Protein AF-A0A7J7KJR5-F1 (afdb_monomer_lite)

Radius of gyration: 25.65 Å; chains: 1; bounding box: 59×70×77 Å

Sequence (260 aa):
MAMNEKSKKLGEEAKLEIDKNFLEKNRVKETMSDLVTQLTANRPADPLKFMADYFQSSYEQSNRLEKSYQVIMLSHHSRPAFKQNVATAFDILNQTKLTKQLTGINGMLFDELLTLLLKDTPSSAAAKFKHKLCRRQHEAVTYEVFYYAVSSIVLYRDYLELSNQLYELLDVGSNGQVDKTYSEIVISQLRSSFSLLSQQSSEGELQACVNLSPDGISAALSKASASAAGNKTTLNHDQFMETAASAFLTIVEKLDSTAT

Structure (mmCIF, N/CA/C/O backbone):
data_AF-A0A7J7KJR5-F1
#
_entry.id   AF-A0A7J7KJR5-F1
#
loop_
_atom_site.group_PDB
_atom_site.id
_atom_site.type_symbol
_atom_site.label_atom_id
_atom_site.label_alt_id
_atom_site.label_comp_id
_atom_site.label_asym_id
_atom_site.label_entity_id
_atom_site.label_seq_id
_atom_site.pdbx_PDB_ins_code
_atom_site.Cartn_x
_atom_site.Cartn_y
_atom_site.Cartn_z
_atom_site.occupancy
_atom_site.B_iso_or_equiv
_atom_site.auth_seq_id
_atom_site.auth_comp_id
_atom_site.auth_asym_id
_atom_site.auth_atom_id
_atom_site.pdbx_PDB_model_num
ATOM 1 N N . MET A 1 1 ? -31.770 -45.726 44.679 1.00 54.84 1 MET A N 1
ATOM 2 C CA . MET A 1 1 ? -31.158 -45.337 43.385 1.00 54.84 1 MET A CA 1
ATOM 3 C C . MET A 1 1 ? -31.555 -43.930 42.923 1.00 54.84 1 MET A C 1
ATOM 5 O O . MET A 1 1 ? -30.654 -43.180 42.584 1.00 54.84 1 MET A O 1
ATOM 9 N N . ALA A 1 2 ? -32.824 -43.506 43.018 1.00 55.78 2 ALA A N 1
ATOM 10 C CA . ALA A 1 2 ? -33.285 -42.182 42.552 1.00 55.78 2 ALA A CA 1
ATOM 11 C C . ALA A 1 2 ? -32.643 -40.938 43.224 1.00 55.78 2 ALA A C 1
ATOM 13 O O . ALA A 1 2 ? -32.563 -39.877 42.611 1.00 55.78 2 ALA A O 1
ATOM 14 N N . MET A 1 3 ? -32.157 -41.040 44.469 1.00 53.22 3 MET A N 1
ATOM 15 C CA . MET A 1 3 ? -31.483 -39.919 45.152 1.00 53.22 3 MET A CA 1
ATOM 16 C C . MET A 1 3 ? -30.087 -39.608 44.589 1.00 53.22 3 MET A C 1
ATOM 18 O O . MET A 1 3 ? -29.658 -38.461 44.649 1.00 53.22 3 MET A O 1
ATOM 22 N N . ASN A 1 4 ? -29.395 -40.594 44.007 1.00 55.88 4 ASN A N 1
ATOM 23 C CA . ASN A 1 4 ? -28.028 -40.407 43.513 1.00 55.88 4 ASN A CA 1
ATOM 24 C C . ASN A 1 4 ? -28.000 -39.745 42.121 1.00 55.88 4 ASN A C 1
ATOM 26 O O . ASN A 1 4 ? -27.081 -38.998 41.809 1.00 55.88 4 ASN A O 1
ATOM 30 N N . GLU A 1 5 ? -29.034 -39.961 41.300 1.00 54.84 5 GLU A N 1
ATOM 31 C CA . GLU A 1 5 ? -29.183 -39.297 39.995 1.00 54.84 5 GLU A CA 1
ATOM 32 C C . GLU A 1 5 ? -29.583 -37.824 40.123 1.00 54.84 5 GLU A C 1
ATOM 34 O O . GLU A 1 5 ? -29.115 -36.995 39.344 1.00 54.84 5 GLU A O 1
ATOM 39 N N . LYS A 1 6 ? -30.401 -37.475 41.126 1.00 55.47 6 LYS A N 1
ATOM 40 C CA . LYS A 1 6 ? -30.799 -36.082 41.382 1.00 55.47 6 LYS A CA 1
ATOM 41 C C . LYS A 1 6 ? -29.602 -35.219 41.784 1.00 55.47 6 LYS A C 1
ATOM 43 O O . LYS A 1 6 ? -29.404 -34.160 41.200 1.00 55.47 6 LYS A O 1
ATOM 48 N N . SER A 1 7 ? -28.768 -35.699 42.707 1.00 58.47 7 SER A N 1
ATOM 49 C CA . SER A 1 7 ? -27.555 -34.985 43.133 1.00 58.47 7 SER A CA 1
ATOM 50 C C . SER A 1 7 ? -26.515 -34.858 42.014 1.00 58.47 7 SER A C 1
ATOM 52 O O . SER A 1 7 ? -25.797 -33.865 41.956 1.00 58.47 7 SER A O 1
ATOM 54 N N . LYS A 1 8 ? -26.458 -35.831 41.095 1.00 62.84 8 LYS A N 1
ATOM 55 C CA . LYS A 1 8 ? -25.560 -35.797 39.932 1.00 62.84 8 LYS A CA 1
ATOM 56 C C . LYS A 1 8 ? -26.022 -34.786 38.874 1.00 62.84 8 LYS A C 1
ATOM 58 O O . LYS A 1 8 ? -25.203 -34.009 38.399 1.00 62.84 8 LYS A O 1
ATOM 63 N N . LYS A 1 9 ? -27.332 -34.725 38.594 1.00 60.34 9 LYS A N 1
ATOM 64 C CA . LYS A 1 9 ? -27.938 -33.709 37.713 1.00 60.34 9 LYS A CA 1
ATOM 65 C C . LYS A 1 9 ? -27.774 -32.285 38.245 1.00 60.34 9 LYS A C 1
ATOM 67 O O . LYS A 1 9 ? -27.386 -31.406 37.490 1.00 60.34 9 LYS A O 1
ATOM 72 N N . LEU A 1 10 ? -27.986 -32.078 39.546 1.00 58.88 10 LEU A N 1
ATOM 73 C CA . LEU A 1 10 ? -27.760 -30.781 40.198 1.00 58.88 10 LEU A CA 1
ATOM 74 C C . LEU A 1 10 ? -26.293 -30.321 40.104 1.00 58.88 10 LEU A C 1
ATOM 76 O O . LEU A 1 10 ? -26.029 -29.133 39.942 1.00 58.88 10 LEU A O 1
ATOM 80 N N . GLY A 1 11 ? -25.337 -31.253 40.169 1.00 65.81 11 GLY A N 1
ATOM 81 C CA . GLY A 1 11 ? -23.915 -30.954 39.970 1.00 65.81 11 GLY A CA 1
ATOM 82 C C . GLY A 1 11 ? -23.545 -30.619 38.519 1.00 65.81 11 GLY A C 1
ATOM 83 O O . GLY A 1 11 ? -22.684 -29.772 38.294 1.00 65.81 11 GLY A O 1
ATOM 84 N N . GLU A 1 12 ? -24.192 -31.250 37.535 1.00 66.69 12 GLU A N 1
ATOM 85 C CA . GLU A 1 12 ? -24.001 -30.945 36.107 1.00 66.69 12 GLU A CA 1
ATOM 86 C C . GLU A 1 12 ? -24.632 -29.605 35.708 1.00 66.69 12 GLU A C 1
ATOM 88 O O . GLU A 1 12 ? -23.999 -28.830 34.993 1.00 66.69 12 GLU A O 1
ATOM 93 N N . GLU A 1 13 ? -25.827 -29.291 36.213 1.00 65.88 13 GLU A N 1
ATOM 94 C CA . GLU A 1 13 ? -26.497 -28.003 35.984 1.00 65.88 13 GLU A CA 1
ATOM 95 C C . GLU A 1 13 ? -25.694 -26.839 36.575 1.00 65.88 13 GLU A C 1
ATOM 97 O O . GLU A 1 13 ? -25.442 -25.856 35.880 1.00 65.88 13 GLU A O 1
ATOM 102 N N . ALA A 1 14 ? -25.190 -26.984 37.805 1.00 67.12 14 ALA A N 1
ATOM 103 C CA . ALA A 1 14 ? -24.333 -25.975 38.429 1.00 67.12 14 ALA A CA 1
ATOM 104 C C . ALA A 1 14 ? -23.023 -25.759 37.652 1.00 67.12 14 ALA A C 1
ATOM 106 O O . ALA A 1 14 ? -22.540 -24.634 37.535 1.00 67.12 14 ALA A O 1
ATOM 107 N N . LYS A 1 15 ? -22.445 -26.824 37.085 1.00 71.62 15 LYS A N 1
ATOM 108 C CA . LYS A 1 15 ? -21.223 -26.733 36.277 1.00 71.62 15 LYS A CA 1
ATOM 109 C C . LYS A 1 15 ? -21.470 -26.026 34.941 1.00 71.62 15 LYS A C 1
ATOM 111 O O . LYS A 1 15 ? -20.693 -25.153 34.570 1.00 71.62 15 LYS A O 1
ATOM 116 N N . LEU A 1 16 ? -22.578 -26.337 34.266 1.00 70.50 16 LEU A N 1
ATOM 117 C CA . LEU A 1 16 ? -22.998 -25.658 33.034 1.00 70.50 16 LEU A CA 1
ATOM 118 C C . LEU A 1 16 ? -23.266 -24.165 33.261 1.00 70.50 16 LEU A C 1
ATOM 120 O O . LEU A 1 16 ? -22.953 -23.341 32.403 1.00 70.50 16 LEU A O 1
ATOM 124 N N . GLU A 1 17 ? -23.821 -23.806 34.416 1.00 69.25 17 GLU A N 1
ATOM 125 C CA . GLU A 1 17 ? -24.085 -22.417 34.790 1.00 69.25 17 GLU A CA 1
ATOM 126 C C . GLU A 1 17 ? -22.787 -21.644 35.089 1.00 69.25 17 GLU A C 1
ATOM 128 O O . GLU A 1 17 ? -22.645 -20.488 34.685 1.00 69.25 17 GLU A O 1
ATOM 133 N N . ILE A 1 18 ? -21.797 -22.297 35.709 1.00 72.56 18 ILE A N 1
ATOM 134 C CA . ILE A 1 18 ? -20.442 -21.752 35.899 1.00 72.56 18 ILE A CA 1
ATOM 135 C C . ILE A 1 18 ? -19.743 -21.539 34.551 1.00 72.56 18 ILE A C 1
ATOM 137 O O . ILE A 1 18 ? -19.193 -20.461 34.319 1.00 72.56 18 ILE A O 1
ATOM 141 N N . ASP A 1 19 ? -19.801 -22.520 33.649 1.00 76.50 19 ASP A N 1
ATOM 142 C CA . ASP A 1 19 ? -19.181 -22.433 32.323 1.00 76.50 19 ASP A CA 1
ATOM 143 C C . ASP A 1 19 ? -19.838 -21.333 31.474 1.00 76.50 19 ASP A C 1
ATOM 145 O O . ASP A 1 19 ? -19.153 -20.542 30.822 1.00 76.50 19 ASP A O 1
ATOM 149 N N . LYS A 1 20 ? -21.168 -21.200 31.537 1.00 76.44 20 LYS A N 1
ATOM 150 C CA . LYS A 1 20 ? -21.903 -20.132 30.849 1.00 76.44 20 LYS A CA 1
ATOM 151 C C . LYS A 1 20 ? -21.555 -18.749 31.403 1.00 76.44 20 LYS A C 1
ATOM 153 O O . LYS A 1 20 ? -21.247 -17.846 30.627 1.00 76.44 20 LYS A O 1
ATOM 158 N N . ASN A 1 21 ? -21.516 -18.601 32.727 1.00 78.62 21 ASN A N 1
ATOM 159 C CA . ASN A 1 21 ? -21.096 -17.358 33.376 1.00 78.62 21 ASN A CA 1
ATOM 160 C C . ASN A 1 21 ? -19.641 -17.004 33.049 1.00 78.62 21 ASN A C 1
ATOM 162 O O . ASN A 1 21 ? -19.313 -15.830 32.884 1.00 78.62 21 ASN A O 1
ATOM 166 N N . PHE A 1 22 ? -18.759 -17.997 32.919 1.00 80.75 22 PHE A N 1
ATOM 167 C CA . PHE A 1 22 ? -17.384 -17.781 32.482 1.00 80.75 22 PHE A CA 1
ATOM 168 C C . PHE A 1 22 ? -17.324 -17.256 31.041 1.00 80.75 22 PHE A C 1
ATOM 170 O O . PHE A 1 22 ? -16.619 -16.281 30.776 1.00 80.75 22 PHE A O 1
ATOM 177 N N . LEU A 1 23 ? -18.081 -17.849 30.115 1.00 81.81 23 LEU A N 1
ATOM 178 C CA . LEU A 1 23 ? -18.128 -17.416 28.713 1.00 81.81 23 LEU A CA 1
ATOM 179 C C . LEU A 1 23 ? -18.723 -16.009 28.552 1.00 81.81 23 LEU A C 1
ATOM 181 O O . LEU A 1 23 ? -18.204 -15.214 27.766 1.00 81.81 23 LEU A O 1
ATOM 185 N N . GLU A 1 24 ? -19.774 -15.684 29.308 1.00 81.50 24 GLU A N 1
ATOM 186 C CA . GLU A 1 24 ? -20.404 -14.357 29.307 1.00 81.50 24 GLU A CA 1
ATOM 187 C C . GLU A 1 24 ? -19.486 -13.297 29.926 1.00 81.50 24 GLU A C 1
ATOM 189 O O . GLU A 1 24 ? -19.272 -12.239 29.332 1.00 81.50 24 GLU A O 1
ATOM 194 N N . LYS A 1 25 ? -18.851 -13.599 31.067 1.00 81.00 25 LYS A N 1
ATOM 195 C CA . LYS A 1 25 ? -17.899 -12.691 31.726 1.00 81.00 25 LYS A CA 1
ATOM 196 C C . LYS A 1 25 ? -16.703 -12.355 30.835 1.00 81.00 25 LYS A C 1
ATOM 198 O O . LYS A 1 25 ? -16.219 -11.227 30.869 1.00 81.00 25 LYS A O 1
ATOM 203 N N . ASN A 1 26 ? -16.244 -13.317 30.038 1.00 77.62 26 ASN A N 1
ATOM 204 C CA . ASN A 1 26 ? -15.144 -13.132 29.093 1.00 77.62 26 ASN A CA 1
ATOM 205 C C . ASN A 1 26 ? -15.606 -12.680 27.699 1.00 77.62 26 ASN A C 1
ATOM 207 O O . ASN A 1 26 ? -14.785 -12.630 26.789 1.00 77.62 26 ASN A O 1
ATOM 211 N N . ARG A 1 27 ? -16.895 -12.354 27.513 1.00 81.88 27 ARG A N 1
ATOM 212 C CA . ARG A 1 27 ? -17.455 -11.845 26.247 1.00 81.88 27 ARG A CA 1
ATOM 213 C C . ARG A 1 27 ? -17.163 -12.729 25.029 1.00 81.88 27 ARG A C 1
ATOM 215 O O . ARG A 1 27 ? -17.168 -12.259 23.895 1.00 81.88 27 ARG A O 1
ATOM 222 N N . VAL A 1 28 ? -16.977 -14.034 25.240 1.00 83.94 28 VAL A N 1
ATOM 223 C CA . VAL A 1 28 ? -16.522 -14.966 24.193 1.00 83.94 28 VAL A CA 1
ATOM 224 C C . VAL A 1 28 ? -17.468 -14.954 22.995 1.00 83.94 28 VAL A C 1
ATOM 226 O O . VAL A 1 28 ? -17.022 -14.969 21.854 1.00 83.94 28 VAL A O 1
ATOM 229 N N . LYS A 1 29 ? -18.781 -14.865 23.233 1.00 84.31 29 LYS A N 1
ATOM 230 C CA . LYS A 1 29 ? -19.781 -14.804 22.160 1.00 84.31 29 LYS A CA 1
ATOM 231 C C . LYS A 1 29 ? -19.623 -13.563 21.276 1.00 84.31 29 LYS A C 1
ATOM 233 O O . LYS A 1 29 ? -19.741 -13.675 20.061 1.00 84.31 29 LYS A O 1
ATOM 238 N N . GLU A 1 30 ? -19.368 -12.404 21.873 1.00 84.38 30 GLU A N 1
ATOM 239 C CA . GLU A 1 30 ? -19.190 -11.138 21.152 1.00 84.38 30 GLU A CA 1
ATOM 240 C C . GLU A 1 30 ? -17.897 -11.176 20.340 1.00 84.38 30 GLU A C 1
ATOM 242 O O . GLU A 1 30 ? -17.922 -10.894 19.147 1.00 84.38 30 GLU A O 1
ATOM 247 N N . THR A 1 31 ? -16.804 -11.643 20.951 1.00 85.38 31 THR A N 1
ATOM 248 C CA . THR A 1 31 ? -15.511 -11.833 20.283 1.00 85.38 31 THR A CA 1
ATOM 249 C C . THR A 1 31 ? -15.605 -12.822 19.121 1.00 85.38 31 THR A C 1
ATOM 251 O O . THR A 1 31 ? -15.092 -12.550 18.043 1.00 85.38 31 THR A O 1
ATOM 254 N N . MET A 1 32 ? -16.292 -13.956 19.293 1.00 88.00 32 MET A N 1
ATOM 255 C CA . MET A 1 32 ? -16.480 -14.932 18.212 1.00 88.00 32 MET A CA 1
ATOM 256 C C . MET A 1 32 ? -17.379 -14.390 17.101 1.00 88.00 32 MET A C 1
ATOM 258 O O . MET A 1 32 ? -17.107 -14.624 15.927 1.00 88.00 32 MET A O 1
ATOM 262 N N . SER A 1 33 ? -18.443 -13.664 17.450 1.00 87.69 33 SER A N 1
ATOM 263 C CA . SER A 1 33 ? -19.335 -13.055 16.461 1.00 87.69 33 SER A CA 1
ATOM 264 C C . SER A 1 33 ? -18.612 -11.988 15.643 1.00 87.69 33 SER A C 1
ATOM 266 O O . SER A 1 33 ? -18.786 -11.938 14.425 1.00 87.69 33 SER A O 1
ATOM 268 N N . ASP A 1 34 ? -17.794 -11.155 16.288 1.00 84.44 34 ASP A N 1
ATOM 269 C CA . ASP A 1 34 ? -16.980 -10.152 15.606 1.00 84.44 34 ASP A CA 1
ATOM 270 C C . ASP A 1 34 ? -15.906 -10.821 14.741 1.00 84.44 34 ASP A C 1
ATOM 272 O O . ASP A 1 34 ? -15.834 -10.533 13.552 1.00 84.44 34 ASP A O 1
ATOM 276 N N . LEU A 1 35 ? -15.184 -11.825 15.255 1.00 88.00 35 LEU A N 1
ATOM 277 C CA . LEU A 1 35 ? -14.228 -12.610 14.467 1.00 88.00 35 LEU A CA 1
ATOM 278 C C . LEU A 1 35 ? -14.868 -13.216 13.211 1.00 88.00 35 LEU A C 1
ATOM 280 O O . LEU A 1 35 ? -14.311 -13.096 12.124 1.00 88.00 35 LEU A O 1
ATOM 284 N N . VAL A 1 36 ? -16.031 -13.864 13.333 1.00 88.94 36 VAL A N 1
ATOM 285 C CA . VAL A 1 36 ? -16.736 -14.460 12.184 1.00 88.94 36 VAL A CA 1
ATOM 286 C C . VAL A 1 36 ? -17.185 -13.378 11.205 1.00 88.94 36 VAL A C 1
ATOM 288 O O . VAL A 1 36 ? -17.069 -13.561 9.993 1.00 88.94 36 VAL A O 1
ATOM 291 N N . THR A 1 37 ? -17.646 -12.232 11.704 1.00 87.81 37 THR A N 1
ATOM 292 C CA . THR A 1 37 ? -18.007 -11.082 10.864 1.00 87.81 37 THR A CA 1
ATOM 293 C C . THR A 1 37 ? -16.786 -10.572 10.099 1.00 87.81 37 THR A C 1
ATOM 295 O O . THR A 1 37 ? -16.842 -10.438 8.879 1.00 87.81 37 THR A O 1
ATOM 298 N N . GLN A 1 38 ? -15.650 -10.390 10.774 1.00 83.50 38 GLN A N 1
ATOM 299 C CA . GLN A 1 38 ? -14.397 -9.966 10.152 1.00 83.50 38 GLN A CA 1
ATOM 300 C C . GLN A 1 38 ? -13.885 -11.002 9.148 1.00 83.50 38 GLN A C 1
ATOM 302 O O . GLN A 1 38 ? -13.474 -10.643 8.049 1.00 83.50 38 GLN A O 1
ATOM 307 N N . LEU A 1 39 ? -13.954 -12.291 9.467 1.00 86.50 39 LEU A N 1
ATOM 308 C CA . LEU A 1 39 ? -13.481 -13.361 8.592 1.00 86.50 39 LEU A CA 1
ATOM 309 C C . LEU A 1 39 ? -14.334 -13.479 7.324 1.00 86.50 39 LEU A C 1
ATOM 311 O O . LEU A 1 39 ? -13.801 -13.640 6.224 1.00 86.50 39 LEU A O 1
ATOM 315 N N . THR A 1 40 ? -15.655 -13.359 7.461 1.00 87.75 40 THR A N 1
ATOM 316 C CA . THR A 1 40 ? -16.595 -13.436 6.333 1.00 87.75 40 THR A CA 1
ATOM 317 C C . THR A 1 40 ? -16.571 -12.185 5.460 1.00 87.75 40 THR A C 1
ATOM 319 O O . THR A 1 40 ? -16.623 -12.312 4.233 1.00 87.75 40 THR A O 1
ATOM 322 N N . ALA A 1 41 ? -16.450 -10.999 6.064 1.00 82.81 41 ALA A N 1
ATOM 323 C CA . ALA A 1 41 ? -16.362 -9.729 5.350 1.00 82.81 41 ALA A CA 1
ATOM 324 C C . ALA A 1 41 ? -15.024 -9.578 4.614 1.00 82.81 41 ALA A C 1
ATOM 326 O O . ALA A 1 41 ? -14.998 -9.171 3.452 1.00 82.81 41 ALA A O 1
ATOM 327 N N . ASN A 1 42 ? -13.916 -9.940 5.266 1.00 79.50 42 ASN A N 1
ATOM 328 C CA . ASN A 1 42 ? -12.581 -9.674 4.739 1.00 79.50 42 ASN A CA 1
ATOM 329 C C . ASN A 1 42 ? -12.003 -10.812 3.909 1.00 79.50 42 ASN A C 1
ATOM 331 O O . ASN A 1 42 ? -11.177 -10.534 3.045 1.00 79.50 42 ASN A O 1
ATOM 335 N N . ARG A 1 43 ? -12.447 -12.061 4.113 1.00 83.25 43 ARG A N 1
ATOM 336 C CA . ARG A 1 43 ? -11.964 -13.266 3.406 1.00 83.25 43 ARG A CA 1
ATOM 337 C C . ARG A 1 43 ? -10.432 -13.261 3.250 1.00 83.25 43 ARG A C 1
ATOM 339 O O . ARG A 1 43 ? -9.946 -13.133 2.115 1.00 83.25 43 ARG A O 1
ATOM 346 N N . PRO A 1 44 ? -9.690 -13.308 4.372 1.00 82.88 44 PRO A N 1
ATOM 347 C CA . PRO A 1 44 ? -8.231 -13.273 4.363 1.00 82.88 44 PRO A CA 1
ATOM 348 C C . PRO A 1 44 ? -7.658 -14.492 3.629 1.00 82.88 44 PRO A C 1
ATOM 350 O O . PRO A 1 44 ? -8.271 -15.559 3.616 1.00 82.88 44 PRO A O 1
ATOM 353 N N . ALA A 1 45 ? -6.475 -14.331 3.028 1.00 78.94 45 ALA A N 1
ATOM 354 C CA . ALA A 1 45 ? -5.797 -15.406 2.298 1.00 78.94 45 ALA A CA 1
ATOM 355 C C . ALA A 1 45 ? -5.385 -16.577 3.212 1.00 78.94 45 ALA A C 1
ATOM 357 O O . ALA A 1 45 ? -5.450 -17.728 2.792 1.00 78.94 45 ALA A O 1
ATOM 358 N N . ASP A 1 46 ? -5.022 -16.279 4.465 1.00 85.19 46 ASP A N 1
ATOM 359 C CA . ASP A 1 46 ? -4.747 -17.264 5.516 1.00 85.19 46 ASP A CA 1
ATOM 360 C C . ASP A 1 46 ? -5.702 -17.043 6.707 1.00 85.19 46 ASP A C 1
ATOM 362 O O . ASP A 1 46 ? -5.446 -16.194 7.570 1.00 85.19 46 ASP A O 1
ATOM 366 N N . PRO A 1 47 ? -6.829 -17.778 6.760 1.00 86.75 47 PRO A N 1
ATOM 367 C CA . PRO A 1 47 ? -7.812 -17.631 7.827 1.00 86.75 47 PRO A CA 1
ATOM 368 C C . PRO A 1 47 ? -7.292 -18.031 9.210 1.00 86.75 47 PRO A C 1
ATOM 370 O O . PRO A 1 47 ? -7.738 -17.461 10.202 1.00 86.75 47 PRO A O 1
ATOM 373 N N . LEU A 1 48 ? -6.367 -18.994 9.301 1.00 86.75 48 LEU A N 1
ATOM 374 C CA . LEU A 1 48 ? -5.880 -19.501 10.587 1.00 86.75 48 LEU A CA 1
ATOM 375 C C . LEU A 1 48 ? -4.905 -18.521 11.229 1.00 86.75 48 LEU A C 1
ATOM 377 O O . LEU A 1 48 ? -5.040 -18.213 12.414 1.00 86.75 48 LEU A O 1
ATOM 381 N N . LYS A 1 49 ? -3.973 -17.981 10.438 1.00 84.06 49 LYS A N 1
ATOM 382 C CA . LYS A 1 49 ? -3.088 -16.909 10.899 1.00 84.06 49 LYS A CA 1
ATOM 383 C C . LYS A 1 49 ? -3.887 -15.678 11.321 1.00 84.06 49 LYS A C 1
ATOM 385 O O . LYS A 1 49 ? -3.650 -15.143 12.397 1.00 84.06 49 LYS A O 1
ATOM 390 N N . PHE A 1 50 ? -4.897 -15.298 10.537 1.00 83.31 50 PHE A N 1
ATOM 391 C CA . PHE A 1 50 ? -5.792 -14.196 10.890 1.00 83.31 50 PHE A CA 1
ATOM 392 C C . PHE A 1 50 ? -6.483 -14.403 12.250 1.00 83.31 50 PHE A C 1
ATOM 394 O O . PHE A 1 50 ? -6.512 -13.484 13.065 1.00 83.31 50 PHE A O 1
ATOM 401 N N . MET A 1 51 ? -7.012 -15.602 12.525 1.00 85.62 51 MET A N 1
ATOM 402 C CA . MET A 1 51 ? -7.623 -15.903 13.827 1.00 85.62 51 MET A CA 1
ATOM 403 C C . MET A 1 51 ? -6.617 -15.783 14.978 1.00 85.62 51 MET A C 1
ATOM 405 O O . MET A 1 51 ? -6.955 -15.227 16.022 1.00 85.62 51 MET A O 1
ATOM 409 N N . ALA A 1 52 ? -5.394 -16.292 14.796 1.00 83.50 52 ALA A N 1
ATOM 410 C CA . ALA A 1 52 ? -4.340 -16.204 15.805 1.00 83.50 52 ALA A CA 1
ATOM 411 C C . ALA A 1 52 ? -3.991 -14.741 16.124 1.00 83.50 52 ALA A C 1
ATOM 413 O O . ALA A 1 52 ? -4.027 -14.343 17.291 1.00 83.50 52 ALA A O 1
ATOM 414 N N . ASP A 1 53 ? -3.766 -13.933 15.086 1.00 79.19 53 ASP A N 1
ATOM 415 C CA . ASP A 1 53 ? -3.447 -12.508 15.209 1.00 79.19 53 ASP A CA 1
ATOM 416 C C . ASP A 1 53 ? -4.604 -11.724 15.865 1.00 79.19 53 ASP A C 1
ATOM 418 O O . ASP A 1 53 ? -4.371 -10.863 16.718 1.00 79.19 53 ASP A O 1
ATOM 422 N N . TYR A 1 54 ? -5.860 -12.058 15.535 1.00 82.25 54 TYR A N 1
ATOM 423 C CA . TYR A 1 54 ? -7.058 -11.433 16.111 1.00 82.25 54 TYR A CA 1
ATOM 424 C C . TYR A 1 54 ? -7.202 -11.704 17.615 1.00 82.25 54 TYR A C 1
ATOM 426 O O . TYR A 1 54 ? -7.515 -10.792 18.385 1.00 82.25 54 TYR A O 1
ATOM 434 N N . PHE A 1 55 ? -6.978 -12.941 18.071 1.00 81.69 55 PHE A N 1
ATOM 435 C CA . PHE A 1 55 ? -7.042 -13.249 19.505 1.00 81.69 55 PHE A CA 1
ATOM 436 C C . PHE A 1 55 ? -5.886 -12.623 20.277 1.00 81.69 55 PHE A C 1
ATOM 438 O O . PHE A 1 55 ? -6.106 -12.098 21.372 1.00 81.69 55 PHE A O 1
ATOM 445 N N . GLN A 1 56 ? -4.682 -12.637 19.700 1.00 75.44 56 GLN A N 1
ATOM 446 C CA . GLN A 1 56 ? -3.506 -12.023 20.307 1.00 75.44 56 GLN A CA 1
ATOM 447 C C . GLN A 1 56 ? -3.706 -10.518 20.493 1.00 75.44 56 GLN A C 1
ATOM 449 O O . GLN A 1 56 ? -3.459 -9.991 21.579 1.00 75.44 56 GLN A O 1
ATOM 454 N N . SER A 1 57 ? -4.252 -9.830 19.488 1.00 69.00 57 SER A N 1
ATOM 455 C CA . SER A 1 57 ? -4.540 -8.406 19.614 1.00 69.00 57 SER A CA 1
ATOM 456 C C . SER A 1 57 ? -5.698 -8.149 20.580 1.00 69.00 57 SER A C 1
ATOM 458 O O . SER A 1 57 ? -5.599 -7.269 21.434 1.00 69.00 57 SER A O 1
ATOM 460 N N . SER A 1 58 ? -6.781 -8.929 20.541 1.00 66.06 58 SER A N 1
ATOM 461 C CA . SER A 1 58 ? -7.973 -8.726 21.384 1.00 66.06 58 SER A CA 1
ATOM 462 C C . SER A 1 58 ? -7.685 -8.678 22.891 1.00 66.06 58 SER A C 1
ATOM 464 O O . SER A 1 58 ? -8.317 -7.884 23.592 1.00 66.06 58 SER A O 1
ATOM 466 N N . TYR A 1 59 ? -6.702 -9.438 23.384 1.00 59.97 59 TYR A N 1
ATOM 467 C CA . TYR A 1 59 ? -6.343 -9.484 24.809 1.00 59.97 59 TYR A CA 1
ATOM 468 C C . TYR A 1 59 ? -5.445 -8.331 25.287 1.00 59.97 59 TYR A C 1
ATOM 470 O O . TYR A 1 59 ? -5.451 -8.006 26.475 1.00 59.97 59 TYR A O 1
ATOM 478 N N . GLU A 1 60 ? -4.738 -7.643 24.389 1.00 58.31 60 GLU A N 1
ATOM 479 C CA . GLU A 1 60 ? -3.873 -6.516 24.748 1.00 58.31 60 GLU A CA 1
ATOM 480 C C . GLU A 1 60 ? -4.582 -5.172 24.498 1.00 58.31 60 GLU A C 1
ATOM 482 O O . GLU A 1 60 ? -4.714 -4.679 23.372 1.00 58.31 60 GLU A O 1
ATOM 487 N N . GLN A 1 61 ? -5.074 -4.528 25.564 1.00 49.41 61 GLN A N 1
ATOM 488 C CA . GLN A 1 61 ? -5.596 -3.149 25.493 1.00 49.41 61 GLN A CA 1
ATOM 489 C C . GLN A 1 61 ? -4.508 -2.119 25.148 1.00 49.41 61 GLN A C 1
ATOM 491 O O . GLN A 1 61 ? -4.816 -1.047 24.622 1.00 49.41 61 GLN A O 1
ATOM 496 N N . SER A 1 62 ? -3.248 -2.458 25.423 1.00 56.97 62 SER A N 1
ATOM 497 C CA . SER A 1 62 ? -2.045 -1.669 25.153 1.00 56.97 62 SER A CA 1
ATOM 498 C C . SER A 1 62 ? -1.699 -1.560 23.669 1.00 56.97 62 SER A C 1
ATOM 500 O O . SER A 1 62 ? -0.885 -0.713 23.317 1.00 56.97 62 SER A O 1
ATOM 502 N N . ASN A 1 63 ? -2.336 -2.341 22.790 1.00 77.75 63 ASN A N 1
ATOM 503 C CA . ASN A 1 63 ? -1.888 -2.468 21.408 1.00 77.75 63 ASN A CA 1
ATOM 504 C C . ASN A 1 63 ? -2.865 -1.904 20.362 1.00 77.75 63 ASN A C 1
ATOM 506 O O . ASN A 1 63 ? -3.235 -2.548 19.381 1.00 77.75 63 ASN A O 1
ATOM 510 N N . ARG A 1 64 ? -3.342 -0.674 20.589 1.00 82.94 64 ARG A N 1
ATOM 511 C CA . ARG A 1 64 ? -4.261 0.018 19.659 1.00 82.94 64 ARG A CA 1
ATOM 512 C C . ARG A 1 64 ? -3.621 0.279 18.298 1.00 82.94 64 ARG A C 1
ATOM 514 O O . ARG A 1 64 ? -4.316 0.236 17.287 1.00 82.94 64 ARG A O 1
ATOM 521 N N . LEU A 1 65 ? -2.313 0.531 18.289 1.00 88.25 65 LEU A N 1
ATOM 522 C CA . LEU A 1 65 ? -1.543 0.744 17.072 1.00 88.25 65 LEU A CA 1
ATOM 523 C C . LEU A 1 65 ? -1.533 -0.513 16.196 1.00 88.25 65 LEU A C 1
ATOM 525 O O . LEU A 1 65 ? -1.916 -0.445 15.030 1.00 88.25 65 LEU A O 1
ATOM 529 N N . GLU A 1 66 ? -1.178 -1.667 16.766 1.00 87.19 66 GLU A N 1
ATOM 530 C CA . GLU A 1 66 ? -1.159 -2.924 16.017 1.00 87.19 66 GLU A CA 1
ATOM 531 C C . GLU A 1 66 ? -2.565 -3.360 15.614 1.00 87.19 66 GLU A C 1
ATOM 533 O O . GLU A 1 66 ? -2.751 -3.793 14.484 1.00 87.19 66 GLU A O 1
ATOM 538 N N . LYS A 1 67 ? -3.581 -3.152 16.462 1.00 86.62 67 LYS A N 1
ATOM 539 C CA . LYS A 1 67 ? -4.989 -3.368 16.080 1.00 86.62 67 LYS A CA 1
ATOM 540 C C . LYS A 1 67 ? -5.393 -2.538 14.868 1.00 86.62 67 LYS A C 1
ATOM 542 O O . LYS A 1 67 ? -5.976 -3.073 13.933 1.00 86.62 67 LYS A O 1
ATOM 547 N N . SER A 1 68 ? -5.087 -1.241 14.875 1.00 91.38 68 SER A N 1
ATOM 548 C CA . SER A 1 68 ? -5.385 -0.346 13.752 1.00 91.38 68 SER A CA 1
ATOM 549 C C . SER A 1 68 ? -4.695 -0.824 12.471 1.00 91.38 68 SER A C 1
ATOM 551 O O . SER A 1 68 ? -5.343 -0.974 11.436 1.00 91.38 68 SER A O 1
ATOM 553 N N . TYR A 1 69 ? -3.410 -1.176 12.562 1.00 92.00 69 TYR A N 1
ATOM 554 C CA . TYR A 1 69 ? -2.651 -1.760 11.456 1.00 92.00 69 TYR A CA 1
ATOM 555 C C . TYR A 1 69 ? -3.256 -3.078 10.949 1.00 92.00 69 TYR A C 1
ATOM 557 O O . TYR A 1 69 ? -3.450 -3.236 9.745 1.00 92.00 69 TYR A O 1
ATOM 565 N N . GLN A 1 70 ? -3.593 -4.009 11.845 1.00 89.50 70 GLN A N 1
ATOM 566 C CA . GLN A 1 70 ? -4.204 -5.291 11.492 1.00 89.50 70 GLN A CA 1
ATOM 567 C C . GLN A 1 70 ? -5.526 -5.076 10.757 1.00 89.50 70 GLN A C 1
ATOM 569 O O . GLN A 1 70 ? -5.723 -5.677 9.706 1.00 89.50 70 GLN A O 1
ATOM 574 N N . VAL A 1 71 ? -6.385 -4.178 11.261 1.00 90.94 71 VAL A N 1
ATOM 575 C CA . VAL A 1 71 ? -7.675 -3.837 10.641 1.00 90.94 71 VAL A CA 1
ATOM 576 C C . VAL A 1 71 ? -7.486 -3.289 9.222 1.00 90.94 71 VAL A C 1
ATOM 578 O O . VAL A 1 71 ? -8.173 -3.733 8.304 1.00 90.94 71 VAL A O 1
ATOM 581 N N . ILE A 1 72 ? -6.525 -2.384 9.010 1.00 93.19 72 ILE A N 1
ATOM 582 C CA . ILE A 1 72 ? -6.195 -1.859 7.670 1.00 93.19 72 ILE A CA 1
ATOM 583 C C . ILE A 1 72 ? -5.795 -2.995 6.720 1.00 93.19 72 ILE A C 1
ATOM 585 O O . ILE A 1 72 ? -6.193 -2.998 5.556 1.00 93.19 72 ILE A O 1
ATOM 589 N N . MET A 1 73 ? -5.038 -3.973 7.219 1.00 90.81 73 MET A N 1
ATOM 590 C CA . MET A 1 73 ? -4.501 -5.079 6.424 1.00 90.81 73 MET A CA 1
ATOM 591 C C . MET A 1 73 ? -5.481 -6.242 6.201 1.00 90.81 73 MET A C 1
ATOM 593 O O . MET A 1 73 ? -5.137 -7.180 5.482 1.00 90.81 73 MET A O 1
ATOM 597 N N . LEU A 1 74 ? -6.697 -6.211 6.765 1.00 87.75 74 LEU A N 1
ATOM 598 C CA . LEU A 1 74 ? -7.656 -7.322 6.634 1.00 87.75 74 LEU A CA 1
ATOM 599 C C . LEU A 1 74 ? -8.110 -7.561 5.200 1.00 87.75 74 LEU A C 1
ATOM 601 O O . LEU A 1 74 ? -8.360 -8.697 4.796 1.00 87.75 74 LEU A O 1
ATOM 605 N N . SER A 1 75 ? -8.243 -6.484 4.435 1.00 87.19 75 SER A N 1
ATOM 606 C CA . SER A 1 75 ? -8.732 -6.525 3.068 1.00 87.19 75 SER A CA 1
ATOM 607 C C . SER A 1 75 ? -7.788 -5.770 2.154 1.00 87.19 75 SER A C 1
ATOM 609 O O . SER A 1 75 ? -7.388 -4.651 2.464 1.00 87.19 75 SER A O 1
ATOM 611 N N . HIS A 1 76 ? -7.536 -6.334 0.977 1.00 88.50 76 HIS A N 1
ATOM 612 C CA . HIS A 1 76 ? -6.900 -5.603 -0.111 1.00 88.50 76 HIS A CA 1
ATOM 613 C C . HIS A 1 76 ? -7.676 -4.313 -0.431 1.00 88.50 76 HIS A C 1
ATOM 615 O O . HIS A 1 76 ? -8.910 -4.322 -0.398 1.00 88.50 76 HIS A O 1
ATOM 621 N N . HIS A 1 77 ? -6.974 -3.225 -0.764 1.00 87.62 77 HIS A N 1
ATOM 622 C CA . HIS A 1 77 ? -7.577 -1.892 -0.926 1.00 87.62 77 HIS A CA 1
ATOM 623 C C . HIS A 1 77 ? -8.627 -1.806 -2.041 1.00 87.62 77 HIS A C 1
ATOM 625 O O . HIS A 1 77 ? -9.551 -1.004 -1.956 1.00 87.62 77 HIS A O 1
ATOM 631 N N . SER A 1 78 ? -8.560 -2.702 -3.030 1.00 83.00 78 SER A N 1
ATOM 632 C CA . SER A 1 78 ? -9.575 -2.829 -4.085 1.00 83.00 78 SER A CA 1
ATOM 633 C C . SER A 1 78 ? -10.909 -3.432 -3.619 1.00 83.00 78 SER A C 1
ATOM 635 O O . SER A 1 78 ? -11.879 -3.436 -4.378 1.00 83.00 78 SER A O 1
ATOM 637 N N . ARG A 1 79 ? -10.990 -3.984 -2.399 1.00 86.75 79 ARG A N 1
ATOM 638 C CA . ARG A 1 79 ? -12.222 -4.596 -1.879 1.00 86.75 79 ARG A CA 1
ATOM 639 C C . ARG A 1 79 ? -13.142 -3.529 -1.272 1.00 86.75 79 ARG A C 1
ATOM 641 O O . ARG A 1 79 ? -12.660 -2.668 -0.541 1.00 86.75 79 ARG A O 1
ATOM 648 N N . PRO A 1 80 ? -14.477 -3.642 -1.428 1.00 86.31 80 PRO A N 1
ATOM 649 C CA . PRO A 1 80 ? -15.427 -2.689 -0.839 1.00 86.31 80 PRO A CA 1
ATOM 650 C C . PRO A 1 80 ? -15.303 -2.523 0.685 1.00 86.31 80 PRO A C 1
ATOM 652 O O . PRO A 1 80 ? -15.561 -1.446 1.216 1.00 86.31 80 PRO A O 1
ATOM 655 N N . ALA A 1 81 ? -14.880 -3.580 1.387 1.00 88.62 81 ALA A N 1
ATOM 656 C CA . ALA A 1 81 ? -14.679 -3.568 2.834 1.00 88.62 81 ALA A CA 1
ATOM 657 C C . ALA A 1 81 ? -13.540 -2.636 3.286 1.00 88.62 81 ALA A C 1
ATOM 659 O O . ALA A 1 81 ? -13.560 -2.167 4.423 1.00 88.62 81 ALA A O 1
ATOM 660 N N . PHE A 1 82 ? -12.582 -2.310 2.408 1.00 92.25 82 PHE A N 1
ATOM 661 C CA . PHE A 1 82 ? -11.387 -1.554 2.780 1.00 92.25 82 PHE A CA 1
ATOM 662 C C . PHE A 1 82 ? -11.717 -0.191 3.386 1.00 92.25 82 PHE A C 1
ATOM 664 O O . PHE A 1 82 ? -11.200 0.156 4.444 1.00 92.25 82 PHE A O 1
ATOM 671 N N . LYS A 1 83 ? -12.640 0.564 2.779 1.00 92.50 83 LYS A N 1
ATOM 672 C CA . LYS A 1 83 ? -13.025 1.885 3.295 1.00 92.50 83 LYS A CA 1
ATOM 673 C C . LYS A 1 83 ? -13.580 1.809 4.719 1.00 92.50 83 LYS A C 1
ATOM 675 O O . LYS A 1 83 ? -13.237 2.642 5.559 1.00 92.50 83 LYS A O 1
ATOM 680 N N . GLN A 1 84 ? -14.402 0.795 4.989 1.00 93.44 84 GLN A N 1
ATOM 681 C CA . GLN A 1 84 ? -14.958 0.562 6.318 1.00 93.44 84 GLN A CA 1
ATOM 682 C C . GLN A 1 84 ? -13.869 0.145 7.310 1.00 93.44 84 GLN A C 1
ATOM 684 O O . GLN A 1 84 ? -13.846 0.647 8.430 1.00 93.44 84 GLN A O 1
ATOM 689 N N . ASN A 1 85 ? -12.928 -0.699 6.887 1.00 93.88 85 ASN A N 1
ATOM 690 C CA . ASN A 1 85 ? -11.787 -1.091 7.708 1.00 93.88 85 ASN A CA 1
ATOM 691 C C . ASN A 1 85 ? -10.926 0.118 8.090 1.00 93.88 85 ASN A C 1
ATOM 693 O O . ASN A 1 85 ? -10.587 0.280 9.258 1.00 93.88 85 ASN A O 1
ATOM 697 N N . VAL A 1 86 ? -10.636 1.024 7.151 1.00 94.88 86 VAL A N 1
ATOM 698 C CA . VAL A 1 86 ? -9.890 2.258 7.447 1.00 94.88 86 VAL A CA 1
ATOM 699 C C . VAL A 1 86 ? -10.658 3.155 8.429 1.00 94.88 86 VAL A C 1
ATOM 701 O O . VAL A 1 86 ? -10.044 3.732 9.323 1.00 94.88 86 VAL A O 1
ATOM 704 N N . ALA A 1 87 ? -11.990 3.243 8.329 1.00 93.19 87 ALA A N 1
ATOM 705 C CA . ALA A 1 87 ? -12.814 3.957 9.315 1.00 93.19 87 ALA A CA 1
ATOM 706 C C . ALA A 1 87 ? -12.729 3.323 10.713 1.00 93.19 87 ALA A C 1
ATOM 708 O O . ALA A 1 87 ? -12.450 4.011 11.691 1.00 93.19 87 ALA A O 1
ATOM 709 N N . THR A 1 88 ? -12.860 2.000 10.811 1.00 91.94 88 THR A N 1
ATOM 710 C CA . THR A 1 88 ? -12.704 1.280 12.082 1.00 91.94 88 THR A CA 1
ATOM 711 C C . THR A 1 88 ? -11.296 1.442 12.663 1.00 91.94 88 THR A C 1
ATOM 713 O O . THR A 1 88 ? -11.139 1.657 13.864 1.00 91.94 88 THR A O 1
ATOM 716 N N . ALA A 1 89 ? -10.261 1.401 11.823 1.00 93.12 89 ALA A N 1
ATOM 717 C CA . ALA A 1 89 ? -8.876 1.628 12.222 1.00 93.12 89 ALA A CA 1
ATOM 718 C C . ALA A 1 89 ? -8.644 3.051 12.757 1.00 93.12 89 ALA A C 1
ATOM 720 O O . ALA A 1 89 ? -7.898 3.219 13.727 1.00 93.12 89 ALA A O 1
ATOM 721 N N . PHE A 1 90 ? -9.304 4.053 12.165 1.00 92.06 90 PHE A N 1
ATOM 722 C CA . PHE A 1 90 ? -9.310 5.429 12.659 1.00 92.06 90 PHE A CA 1
ATOM 723 C C . PHE A 1 90 ? -9.972 5.518 14.036 1.00 92.06 90 PHE A C 1
ATOM 725 O O . PHE A 1 90 ? -9.382 6.063 14.969 1.00 92.06 90 PHE A O 1
ATOM 732 N N . ASP A 1 91 ? -11.155 4.922 14.195 1.00 89.44 91 ASP A N 1
ATOM 733 C CA . ASP A 1 91 ? -11.895 4.927 15.459 1.00 89.44 91 ASP A CA 1
ATOM 734 C C . ASP A 1 91 ? -11.113 4.257 16.593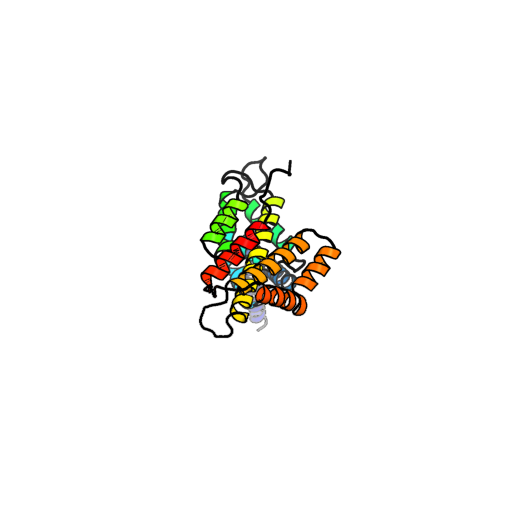 1.00 89.44 91 ASP A C 1
ATOM 736 O O . ASP A 1 91 ? -11.116 4.758 17.717 1.00 89.44 91 ASP A O 1
ATOM 740 N N . ILE A 1 92 ? -10.384 3.170 16.314 1.00 88.50 92 ILE A N 1
ATOM 741 C CA . ILE A 1 92 ? -9.498 2.502 17.286 1.00 88.50 92 ILE A CA 1
ATOM 742 C C . ILE A 1 92 ? -8.436 3.470 17.834 1.00 88.50 92 ILE A C 1
ATOM 744 O O . ILE A 1 92 ? -8.164 3.473 19.039 1.00 88.50 92 ILE A O 1
ATOM 748 N N . LEU A 1 93 ? -7.853 4.311 16.977 1.00 87.94 93 LEU A N 1
ATOM 749 C CA . LEU A 1 93 ? -6.816 5.276 17.364 1.00 87.94 93 LEU A CA 1
ATOM 750 C C . LEU A 1 93 ? -7.393 6.556 17.984 1.00 87.94 93 LEU A C 1
ATOM 752 O O . LEU A 1 93 ? -6.789 7.131 18.892 1.00 87.94 93 LEU A O 1
ATOM 756 N N . ASN A 1 94 ? -8.582 6.974 17.552 1.00 84.62 94 ASN A N 1
ATOM 757 C CA . ASN A 1 94 ? -9.274 8.185 18.004 1.00 84.62 94 ASN A CA 1
ATOM 758 C C . ASN A 1 94 ? -9.924 8.042 19.403 1.00 84.62 94 ASN A C 1
ATOM 760 O O . ASN A 1 94 ? -10.471 8.996 19.954 1.00 84.62 94 ASN A O 1
ATOM 764 N N . GLN A 1 95 ? -9.843 6.866 20.035 1.00 72.31 95 GLN A N 1
ATOM 765 C CA . GLN A 1 95 ? -10.356 6.628 21.396 1.00 72.31 95 GLN A CA 1
ATOM 766 C C . GLN A 1 95 ? -9.643 7.445 22.489 1.00 72.31 95 GLN A C 1
ATOM 768 O O . GLN A 1 95 ? -10.161 7.580 23.601 1.00 72.31 95 GLN A O 1
ATOM 773 N N . THR A 1 96 ? -8.471 8.014 22.201 1.00 62.75 96 THR A N 1
ATOM 774 C CA . THR A 1 96 ? -7.756 8.910 23.117 1.00 62.75 96 THR A CA 1
ATOM 775 C C . THR A 1 96 ? -8.183 10.351 22.844 1.00 62.75 96 THR A C 1
ATOM 777 O O . THR A 1 96 ? -7.571 11.036 22.034 1.00 62.75 96 THR A O 1
ATOM 780 N N . LYS A 1 97 ? -9.242 10.833 23.508 1.00 56.09 97 LYS A N 1
ATOM 781 C CA . LYS A 1 97 ? -9.663 12.241 23.388 1.00 56.09 97 LYS A CA 1
ATOM 782 C C . LYS A 1 97 ? -8.503 13.160 23.792 1.00 56.09 97 LYS A C 1
ATOM 784 O O . LYS A 1 97 ? -8.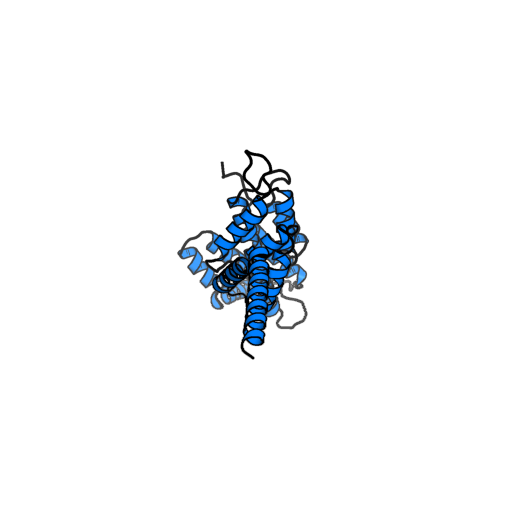162 13.197 24.972 1.00 56.09 97 LYS A O 1
ATOM 789 N N . LEU A 1 98 ? -7.924 13.912 22.848 1.00 55.56 98 LEU A N 1
ATOM 790 C CA . LEU A 1 98 ? -6.858 14.877 23.156 1.00 55.56 98 LEU A CA 1
ATOM 791 C C . LEU A 1 98 ? -7.376 15.995 24.080 1.00 55.56 98 LEU A C 1
ATOM 793 O O . LEU A 1 98 ? -6.667 16.413 24.987 1.00 55.56 98 LEU A O 1
ATOM 797 N N . THR A 1 99 ? -8.622 16.443 23.887 1.00 53.59 99 THR A N 1
ATOM 798 C CA . THR A 1 99 ? -9.408 17.335 24.769 1.00 53.59 99 THR A CA 1
ATOM 799 C C . THR A 1 99 ? -10.894 17.278 24.361 1.00 53.59 99 THR A C 1
ATOM 801 O O . THR A 1 99 ? -11.233 16.693 23.337 1.00 53.59 99 THR A O 1
ATOM 804 N N . LYS A 1 100 ? -11.817 17.892 25.125 1.00 55.47 100 LYS A N 1
ATOM 805 C CA . LYS A 1 100 ? -13.267 17.933 24.805 1.00 55.47 100 LYS A CA 1
ATOM 806 C C . LYS A 1 100 ? -13.622 18.626 23.468 1.00 55.47 100 LYS A C 1
ATOM 808 O O . LYS A 1 100 ? -14.783 18.557 23.084 1.00 55.47 100 LYS A O 1
ATOM 813 N N . GLN A 1 101 ? -12.672 19.286 22.795 1.00 50.81 101 GLN A N 1
ATOM 814 C CA . GLN A 1 101 ? -12.909 20.064 21.569 1.00 50.81 101 GLN A CA 1
ATOM 815 C C . GLN A 1 101 ? -12.054 19.658 20.353 1.00 50.81 101 GLN A C 1
ATOM 817 O O . GLN A 1 101 ? -12.359 20.109 19.256 1.00 50.81 101 GLN A O 1
ATOM 822 N N . LEU A 1 102 ? -11.028 18.809 20.503 1.00 56.94 102 LEU A N 1
ATOM 823 C CA . LEU A 1 102 ? -10.222 18.327 19.372 1.00 56.94 102 LEU A CA 1
ATOM 824 C C . LEU A 1 102 ? -10.622 16.897 18.998 1.00 56.94 102 LEU A C 1
ATOM 826 O O . LEU A 1 102 ? -10.389 15.956 19.758 1.00 56.94 102 LEU A O 1
ATOM 830 N N . THR A 1 103 ? -11.225 16.756 17.821 1.00 68.62 103 THR A N 1
ATOM 831 C CA . THR A 1 103 ? -11.531 15.478 17.170 1.00 68.62 103 THR A CA 1
ATOM 832 C C . THR A 1 103 ? -10.391 15.112 16.222 1.00 68.62 103 THR A C 1
ATOM 834 O O . THR A 1 103 ? -10.105 15.880 15.307 1.00 68.62 103 THR A O 1
ATOM 837 N N . GLY A 1 104 ? -9.743 13.964 16.421 1.00 78.12 104 GLY A N 1
ATOM 838 C CA . GLY A 1 104 ? -8.669 13.501 15.542 1.00 78.12 104 GLY A CA 1
ATOM 839 C C . GLY A 1 104 ? -7.629 12.646 16.258 1.00 78.12 104 GLY A C 1
ATOM 840 O O . GLY A 1 104 ? -7.549 12.616 17.487 1.00 78.12 104 GLY A O 1
ATOM 841 N N . ILE A 1 105 ? -6.811 11.957 15.470 1.00 85.69 105 ILE A N 1
ATOM 842 C CA . ILE A 1 105 ? -5.733 11.105 15.976 1.00 85.69 105 ILE A CA 1
ATOM 843 C C . ILE A 1 105 ? -4.531 11.976 16.355 1.00 85.69 105 ILE A C 1
ATOM 845 O O . ILE A 1 105 ? -4.206 12.943 15.671 1.00 85.69 105 ILE A O 1
ATOM 849 N N . ASN A 1 106 ? -3.844 11.626 17.442 1.00 83.00 106 ASN A N 1
ATOM 850 C CA . ASN A 1 106 ? -2.583 12.265 17.815 1.00 83.00 106 ASN A CA 1
ATOM 851 C C . ASN A 1 106 ? -1.534 12.073 16.700 1.00 83.00 106 ASN A C 1
ATOM 853 O O . ASN A 1 106 ? -1.265 10.935 16.314 1.00 83.00 106 ASN A O 1
ATOM 857 N N . GLY A 1 107 ? -0.905 13.156 16.233 1.00 83.31 107 GLY A N 1
ATOM 858 C CA . GLY A 1 107 ? 0.127 13.110 15.193 1.00 83.31 107 GLY A CA 1
ATOM 859 C C . GLY A 1 107 ? 1.286 12.140 15.471 1.00 83.31 107 GLY A C 1
ATOM 860 O O . GLY A 1 107 ? 1.792 11.533 14.533 1.00 83.31 107 GLY A O 1
ATOM 861 N N . MET A 1 108 ? 1.664 11.918 16.736 1.00 83.06 108 MET A N 1
ATOM 862 C CA . MET A 1 108 ? 2.684 10.924 17.106 1.00 83.06 108 MET A CA 1
ATOM 863 C C . MET A 1 108 ? 2.207 9.489 16.854 1.00 83.06 108 MET A C 1
ATOM 865 O O . MET A 1 108 ? 2.909 8.719 16.208 1.00 83.06 108 MET A O 1
ATOM 869 N N . LEU A 1 109 ? 0.987 9.144 17.288 1.00 85.56 109 LEU A N 1
ATOM 870 C CA . LEU A 1 109 ? 0.399 7.820 17.030 1.00 85.56 109 LEU A CA 1
ATOM 871 C C . LEU A 1 109 ? 0.194 7.578 15.533 1.00 85.56 109 LEU A C 1
ATOM 873 O O . LEU A 1 109 ? 0.331 6.458 15.047 1.00 85.56 109 LEU A O 1
ATOM 877 N N . PHE A 1 110 ? -0.142 8.635 14.795 1.00 87.88 110 PHE A N 1
ATOM 878 C CA . PHE A 1 110 ? -0.254 8.563 13.349 1.00 87.88 110 PHE A CA 1
ATOM 879 C C . PHE A 1 110 ? 1.104 8.291 12.689 1.00 87.88 110 PHE A C 1
ATOM 881 O O . PHE A 1 110 ? 1.188 7.389 11.861 1.00 87.88 110 PHE A O 1
ATOM 888 N N . ASP A 1 111 ? 2.177 8.984 13.085 1.00 87.75 111 ASP A N 1
ATOM 889 C CA . ASP A 1 111 ? 3.527 8.738 12.551 1.00 87.75 111 ASP A CA 1
ATOM 890 C C . ASP A 1 111 ? 4.042 7.326 12.883 1.00 87.75 111 ASP A C 1
ATOM 892 O O . ASP A 1 111 ? 4.635 6.653 12.032 1.00 87.75 111 ASP A O 1
ATOM 896 N N . GLU A 1 112 ? 3.749 6.819 14.083 1.00 89.12 112 GLU A N 1
ATOM 897 C CA . GLU A 1 112 ? 4.011 5.423 14.452 1.00 89.12 112 GLU A CA 1
ATOM 898 C C . GLU A 1 112 ? 3.273 4.447 13.520 1.00 89.12 112 GLU A C 1
ATOM 900 O O . GLU A 1 112 ? 3.877 3.490 13.029 1.00 89.12 112 GLU A O 1
ATOM 905 N N . LEU A 1 113 ? 2.005 4.717 13.183 1.00 91.31 113 LEU A N 1
ATOM 906 C CA . LEU A 1 113 ? 1.246 3.881 12.248 1.00 91.31 113 LEU A CA 1
ATOM 907 C C . LEU A 1 113 ? 1.855 3.927 10.846 1.00 91.31 113 LEU A C 1
ATOM 909 O O . LEU A 1 113 ? 2.026 2.878 10.224 1.00 91.31 113 LEU A O 1
ATOM 913 N N . LEU A 1 114 ? 2.215 5.114 10.346 1.00 90.94 114 LEU A N 1
ATOM 914 C CA . LEU A 1 114 ? 2.860 5.230 9.036 1.00 90.94 114 LEU A CA 1
ATOM 915 C C . LEU A 1 114 ? 4.194 4.483 9.004 1.00 90.94 114 LEU A C 1
ATOM 917 O O . LEU A 1 114 ? 4.521 3.865 7.994 1.00 90.94 114 LEU A O 1
ATOM 921 N N . THR A 1 115 ? 4.948 4.496 10.108 1.00 90.38 115 THR A N 1
ATOM 922 C CA . THR A 1 115 ? 6.168 3.685 10.259 1.00 90.38 115 THR A CA 1
ATOM 923 C C . THR A 1 115 ? 5.869 2.208 10.068 1.00 90.38 115 THR A C 1
ATOM 925 O O . THR A 1 115 ? 6.558 1.535 9.305 1.00 90.38 115 THR A O 1
ATOM 928 N N . LEU A 1 116 ? 4.827 1.712 10.733 1.00 90.94 116 LEU A N 1
ATOM 929 C CA . LEU A 1 116 ? 4.453 0.306 10.683 1.00 90.94 116 LEU A CA 1
ATOM 930 C C . LEU A 1 116 ? 3.941 -0.107 9.295 1.00 90.94 116 LEU A C 1
ATOM 932 O O . LEU A 1 116 ? 4.290 -1.181 8.809 1.00 90.94 116 LEU A O 1
ATOM 936 N N . LEU A 1 117 ? 3.171 0.757 8.625 1.00 91.44 117 LEU A N 1
ATOM 937 C CA . LEU A 1 117 ? 2.686 0.530 7.258 1.00 91.44 117 LEU A CA 1
ATOM 938 C C . LEU A 1 117 ? 3.816 0.536 6.213 1.00 91.44 117 LEU A C 1
ATOM 940 O O . LEU A 1 117 ? 3.720 -0.170 5.211 1.00 91.44 117 LEU A O 1
ATOM 944 N N . LEU A 1 118 ? 4.884 1.306 6.441 1.00 90.69 118 LEU A N 1
ATOM 945 C CA . LEU A 1 118 ? 6.026 1.451 5.528 1.00 90.69 118 LEU A CA 1
ATOM 946 C C . LEU A 1 118 ? 7.210 0.526 5.855 1.00 90.69 118 LEU A C 1
ATOM 948 O O . LEU A 1 118 ? 8.251 0.635 5.208 1.00 90.69 118 LEU A O 1
ATOM 952 N N . LYS A 1 119 ? 7.077 -0.382 6.828 1.00 87.88 119 LYS A N 1
ATOM 953 C CA . LYS A 1 119 ? 8.190 -1.201 7.345 1.00 87.88 119 LYS A CA 1
ATOM 954 C C . LYS A 1 119 ? 8.940 -2.019 6.279 1.00 87.88 119 LYS A C 1
ATOM 956 O O . LYS A 1 119 ? 10.139 -2.218 6.415 1.00 87.88 119 LYS A O 1
ATOM 961 N N . ASP A 1 120 ? 8.241 -2.457 5.229 1.00 84.06 120 ASP A N 1
ATOM 962 C CA . ASP A 1 120 ? 8.792 -3.296 4.153 1.00 84.06 120 ASP A CA 1
ATOM 963 C C . ASP A 1 120 ? 9.266 -2.463 2.942 1.00 84.06 120 ASP A C 1
ATOM 965 O O . ASP A 1 120 ? 9.544 -3.006 1.877 1.00 84.06 120 ASP A O 1
ATOM 969 N N . THR A 1 121 ? 9.304 -1.131 3.061 1.00 83.31 121 THR A N 1
ATOM 970 C CA . THR A 1 121 ? 9.665 -0.224 1.960 1.00 83.31 121 THR A CA 1
ATOM 971 C C . THR A 1 121 ? 11.091 0.318 2.120 1.00 83.31 121 THR A C 1
ATOM 973 O O . THR A 1 121 ? 11.563 0.446 3.252 1.00 83.31 121 THR A O 1
ATOM 976 N N . PRO A 1 122 ? 11.791 0.683 1.024 1.00 81.00 122 PRO A N 1
ATOM 977 C CA . PRO A 1 122 ? 13.135 1.255 1.113 1.00 81.00 122 PRO A CA 1
ATOM 978 C C . PRO A 1 122 ? 13.177 2.486 2.029 1.00 81.00 122 PRO A C 1
ATOM 980 O O . PRO A 1 122 ? 12.382 3.414 1.863 1.00 81.00 122 PRO A O 1
ATOM 983 N N . SER A 1 123 ? 14.115 2.526 2.982 1.00 78.94 123 SER A N 1
ATOM 984 C CA . SER A 1 123 ? 14.169 3.551 4.043 1.00 78.94 123 SER A CA 1
ATOM 985 C C . SER A 1 123 ? 14.222 4.992 3.513 1.00 78.94 123 SER A C 1
ATOM 987 O O . SER A 1 123 ? 13.599 5.896 4.073 1.00 78.94 123 SER A O 1
ATOM 989 N N . SER A 1 124 ? 14.935 5.206 2.405 1.00 81.88 124 SER A N 1
ATOM 990 C CA . SER A 1 124 ? 15.003 6.462 1.643 1.00 81.88 124 SER A CA 1
ATOM 991 C C . SER A 1 124 ? 13.629 6.913 1.148 1.00 81.88 124 SER A C 1
ATOM 993 O O . SER A 1 124 ? 13.255 8.080 1.297 1.00 81.88 124 SER A O 1
ATOM 995 N N . ALA A 1 125 ? 12.858 5.991 0.576 1.00 80.69 125 ALA A N 1
ATOM 996 C CA . ALA A 1 125 ? 11.526 6.250 0.063 1.00 80.69 125 ALA A CA 1
ATOM 997 C C . ALA A 1 125 ? 10.508 6.430 1.193 1.00 80.69 125 ALA A C 1
ATOM 999 O O . ALA A 1 125 ? 9.721 7.374 1.142 1.00 80.69 125 ALA A O 1
ATOM 1000 N N . ALA A 1 126 ? 10.575 5.611 2.246 1.00 84.69 126 ALA A N 1
ATOM 1001 C CA . ALA A 1 126 ? 9.724 5.725 3.429 1.00 84.69 126 ALA A CA 1
ATOM 1002 C C . ALA A 1 126 ? 9.838 7.113 4.081 1.00 84.69 126 ALA A C 1
ATOM 1004 O O . ALA A 1 126 ? 8.825 7.744 4.384 1.00 84.69 126 ALA A O 1
ATOM 1005 N N . ALA A 1 127 ? 11.063 7.631 4.233 1.00 84.88 127 ALA A N 1
ATOM 1006 C CA . ALA A 1 127 ? 11.305 8.967 4.778 1.00 84.88 127 ALA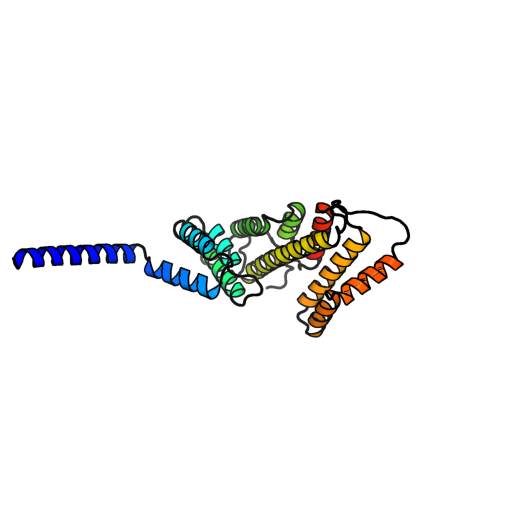 A CA 1
ATOM 1007 C C . ALA A 1 127 ? 10.708 10.077 3.892 1.00 84.88 127 ALA A C 1
ATOM 1009 O O . ALA A 1 127 ? 10.041 10.982 4.398 1.00 84.88 127 ALA A O 1
ATOM 1010 N N . LYS A 1 128 ? 10.891 9.991 2.565 1.00 83.12 128 LYS A N 1
ATOM 1011 C CA . LYS A 1 128 ? 10.295 10.935 1.599 1.00 83.12 128 LYS A CA 1
ATOM 1012 C C . LYS A 1 128 ? 8.761 10.877 1.622 1.00 83.12 128 LYS A C 1
ATOM 1014 O O . LYS A 1 128 ? 8.112 11.922 1.572 1.00 83.12 128 LYS A O 1
ATOM 1019 N N . PHE A 1 129 ? 8.187 9.678 1.725 1.00 82.50 129 PHE A N 1
ATOM 1020 C CA . PHE A 1 129 ? 6.742 9.445 1.777 1.00 82.50 129 PHE A CA 1
ATOM 1021 C C . PHE A 1 129 ? 6.136 10.034 3.052 1.00 82.50 129 PHE A C 1
ATOM 1023 O O . PHE A 1 129 ? 5.187 10.814 2.986 1.00 82.50 129 PHE A O 1
ATOM 1030 N N . LYS A 1 130 ? 6.753 9.768 4.209 1.00 83.38 130 LYS A N 1
ATOM 1031 C CA . LYS A 1 130 ? 6.369 10.380 5.487 1.00 83.38 130 LYS A CA 1
ATOM 1032 C C . LYS A 1 130 ? 6.465 11.896 5.457 1.00 83.38 130 LYS A C 1
ATOM 1034 O O . LYS A 1 130 ? 5.531 12.562 5.879 1.00 83.38 130 LYS A O 1
ATOM 1039 N N . HIS A 1 131 ? 7.543 12.459 4.914 1.00 83.19 131 HIS A N 1
ATOM 1040 C CA . HIS A 1 131 ? 7.671 13.912 4.785 1.00 83.19 131 HIS A CA 1
ATOM 1041 C C . HIS A 1 131 ? 6.571 14.516 3.892 1.00 83.19 131 HIS A C 1
ATOM 1043 O O . HIS A 1 131 ? 6.150 15.650 4.111 1.00 83.19 131 HIS A O 1
ATOM 1049 N N . LYS A 1 132 ? 6.091 13.786 2.877 1.00 80.44 132 LYS A N 1
ATOM 1050 C CA . LYS A 1 132 ? 4.958 14.224 2.048 1.00 80.44 132 LYS A CA 1
ATOM 1051 C C . LYS A 1 132 ? 3.607 14.153 2.766 1.00 80.44 132 LYS A C 1
ATOM 1053 O O . LYS A 1 132 ? 2.746 14.976 2.466 1.00 80.44 132 LYS A O 1
ATOM 1058 N N . LEU A 1 133 ? 3.418 13.189 3.669 1.00 78.06 133 LEU A N 1
ATOM 1059 C CA . LEU A 1 133 ? 2.137 12.935 4.336 1.00 78.06 133 LEU A CA 1
ATOM 1060 C C . LEU A 1 133 ? 1.985 13.614 5.705 1.00 78.06 133 LEU A C 1
ATOM 1062 O O . LEU A 1 133 ? 0.888 14.038 6.063 1.00 78.06 133 LEU A O 1
ATOM 1066 N N . CYS A 1 134 ? 3.061 13.726 6.481 1.00 71.69 134 CYS A N 1
ATOM 1067 C CA . CYS A 1 134 ? 3.022 14.263 7.836 1.00 71.69 134 CYS A CA 1
ATOM 1068 C C . CYS A 1 134 ? 3.121 15.790 7.825 1.00 71.69 134 CYS A C 1
ATOM 1070 O O . CYS A 1 134 ? 4.201 16.370 7.690 1.00 71.69 134 CYS A O 1
ATOM 1072 N N . ARG A 1 135 ? 1.993 16.458 8.069 1.00 62.78 135 ARG A N 1
ATOM 1073 C CA . ARG A 1 135 ? 1.973 17.857 8.503 1.00 62.78 135 ARG A CA 1
ATOM 1074 C C . ARG A 1 135 ? 2.126 17.895 10.018 1.00 62.78 135 ARG A C 1
ATOM 1076 O O . ARG A 1 135 ? 1.196 17.531 10.709 1.00 62.78 135 ARG A O 1
ATOM 1083 N N . ARG A 1 136 ? 3.301 18.321 10.500 1.00 57.59 136 ARG A N 1
ATOM 1084 C CA . ARG A 1 136 ? 3.635 18.674 11.901 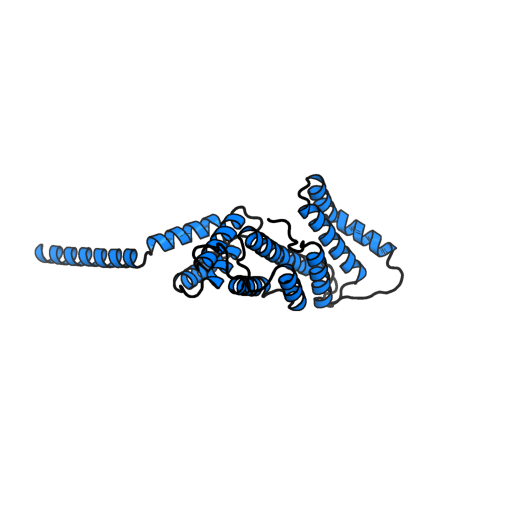1.00 57.59 136 ARG A CA 1
ATOM 1085 C C . ARG A 1 136 ? 3.194 17.655 12.975 1.00 57.59 136 ARG A C 1
ATOM 1087 O O . ARG A 1 136 ? 2.020 17.450 13.231 1.00 57.59 136 ARG A O 1
ATOM 1094 N N . GLN A 1 137 ? 4.151 17.147 13.752 1.00 57.34 137 GLN A N 1
ATOM 1095 C CA . GLN A 1 137 ? 3.954 16.143 14.821 1.00 57.34 137 GLN A CA 1
ATOM 1096 C C . GLN A 1 137 ? 2.922 16.497 15.926 1.00 57.34 137 GLN A C 1
ATOM 1098 O O . GLN A 1 137 ? 2.649 15.667 16.790 1.00 57.34 137 GLN A O 1
ATOM 1103 N N . HIS A 1 138 ? 2.344 17.704 15.924 1.00 54.09 138 HIS A N 1
ATOM 1104 C CA . HIS A 1 138 ? 1.460 18.223 16.972 1.00 54.09 138 HIS A CA 1
ATOM 1105 C C . HIS A 1 138 ? 0.032 18.557 16.503 1.00 54.09 138 HIS A C 1
ATOM 1107 O O . HIS A 1 138 ? -0.742 19.097 17.291 1.00 54.09 138 HIS A O 1
ATOM 1113 N N . GLU A 1 139 ? -0.331 18.264 15.252 1.00 69.19 139 GLU A N 1
ATOM 1114 C CA . GLU A 1 139 ? -1.697 18.467 14.755 1.00 69.19 139 GLU A CA 1
ATOM 1115 C C . GLU A 1 139 ? -2.568 17.223 15.005 1.00 69.19 139 GLU A C 1
ATOM 1117 O O . GLU A 1 139 ? -2.086 16.087 14.972 1.00 69.19 139 GLU A O 1
ATOM 1122 N N . ALA A 1 140 ? -3.854 17.435 15.295 1.00 81.31 140 ALA A N 1
ATOM 1123 C CA . ALA A 1 140 ? -4.825 16.349 15.334 1.00 81.31 140 ALA A CA 1
ATOM 1124 C C . ALA A 1 140 ? -5.168 15.941 13.894 1.00 81.31 140 ALA A C 1
ATOM 1126 O O . ALA A 1 140 ? -5.619 16.762 13.101 1.00 81.31 140 ALA A O 1
ATOM 1127 N N . VAL A 1 141 ? -4.955 14.672 13.556 1.00 85.56 141 VAL A N 1
ATOM 1128 C CA . VAL A 1 141 ? -5.163 14.141 12.204 1.00 85.56 141 VAL A CA 1
ATOM 1129 C C . VAL A 1 141 ? -6.640 13.790 12.019 1.00 85.56 141 VAL A C 1
ATOM 1131 O O . VAL A 1 141 ? -7.173 12.955 12.756 1.00 85.56 141 VAL A O 1
ATOM 1134 N N . THR A 1 142 ? -7.305 14.423 11.047 1.00 87.75 142 THR A N 1
ATOM 1135 C CA . THR A 1 142 ? -8.708 14.134 10.707 1.00 87.75 142 THR A CA 1
ATOM 1136 C C . THR A 1 142 ? -8.843 12.812 9.950 1.00 87.75 142 THR A C 1
ATOM 1138 O O . THR A 1 142 ? -7.855 12.241 9.477 1.00 87.75 142 THR A O 1
ATOM 1141 N N . TYR A 1 143 ? -10.074 12.309 9.821 1.00 88.69 143 TYR A N 1
ATOM 1142 C CA . TYR A 1 143 ? -10.327 11.063 9.100 1.00 88.69 143 TYR A CA 1
ATOM 1143 C C . TYR A 1 143 ? -9.941 11.161 7.620 1.00 88.69 143 TYR A C 1
ATOM 1145 O O . TYR A 1 143 ? -9.402 10.208 7.072 1.00 88.69 143 TYR A O 1
ATOM 1153 N N . GLU A 1 144 ? -10.152 12.306 6.978 1.00 87.50 144 GLU A N 1
ATOM 1154 C CA . GLU A 1 144 ? -9.842 12.524 5.563 1.00 87.50 144 GLU A CA 1
ATOM 1155 C C . GLU A 1 144 ? -8.336 12.426 5.311 1.00 87.50 144 GLU A C 1
ATOM 1157 O O . GLU A 1 144 ? -7.900 11.711 4.407 1.00 87.50 144 GLU A O 1
ATOM 1162 N N . VAL A 1 145 ? -7.534 13.082 6.159 1.00 87.19 145 VAL A N 1
ATOM 1163 C CA . VAL A 1 145 ? -6.067 13.023 6.093 1.00 87.19 145 VAL A CA 1
ATOM 1164 C C . VAL A 1 145 ? -5.577 11.606 6.384 1.00 87.19 145 VAL A C 1
ATOM 1166 O O . VAL A 1 145 ? -4.723 11.088 5.662 1.00 87.19 145 VAL A O 1
ATOM 1169 N N . PHE A 1 146 ? -6.147 10.954 7.400 1.00 90.38 146 PHE A N 1
ATOM 1170 C CA . PHE A 1 146 ? -5.834 9.568 7.739 1.00 90.38 146 PHE A CA 1
ATOM 1171 C C . PHE A 1 146 ? -6.143 8.614 6.581 1.00 90.38 146 PHE A C 1
ATOM 1173 O O . PHE A 1 146 ? -5.287 7.828 6.180 1.00 90.38 146 PHE A O 1
ATOM 1180 N N . TYR A 1 147 ? -7.345 8.704 6.012 1.00 91.25 147 TYR A N 1
ATOM 1181 C CA . TYR A 1 147 ? -7.801 7.862 4.914 1.00 91.25 147 TYR A CA 1
ATOM 1182 C C . TYR A 1 147 ? -6.932 8.049 3.674 1.00 91.25 147 TYR A C 1
ATOM 1184 O O . TYR A 1 147 ? -6.494 7.060 3.084 1.00 91.25 147 TYR A O 1
ATOM 1192 N N . TYR A 1 148 ? -6.644 9.298 3.300 1.00 88.50 148 TYR A N 1
ATOM 1193 C CA . TYR A 1 148 ? -5.771 9.609 2.172 1.00 88.50 148 TYR A CA 1
ATOM 1194 C C . TYR A 1 148 ? -4.371 9.021 2.367 1.00 88.50 148 TYR A C 1
ATOM 1196 O O . TYR A 1 148 ? -3.852 8.348 1.476 1.00 88.50 148 TYR A O 1
ATOM 1204 N N . ALA A 1 149 ? -3.774 9.218 3.544 1.00 89.62 149 ALA A N 1
ATOM 1205 C CA . ALA A 1 149 ? -2.445 8.712 3.857 1.00 89.62 149 ALA A CA 1
ATOM 1206 C C . ALA A 1 149 ? -2.383 7.180 3.846 1.00 89.62 149 ALA A C 1
ATOM 1208 O O . ALA A 1 149 ? -1.520 6.611 3.180 1.00 89.62 149 ALA A O 1
ATOM 1209 N N . VAL A 1 150 ? -3.313 6.509 4.531 1.00 92.06 150 VAL A N 1
ATOM 1210 C CA . VAL A 1 150 ? -3.380 5.041 4.572 1.00 92.06 150 VAL A CA 1
ATOM 1211 C C . VAL A 1 150 ? -3.589 4.477 3.170 1.00 92.06 150 VAL A C 1
ATOM 1213 O O . VAL A 1 150 ? -2.838 3.594 2.764 1.00 92.06 150 VAL A O 1
ATOM 1216 N N . SER A 1 151 ? -4.541 5.027 2.409 1.00 89.38 151 SER A N 1
ATOM 1217 C CA . SER A 1 151 ? -4.819 4.606 1.028 1.00 89.38 151 SER A CA 1
ATOM 1218 C C . SER A 1 151 ? -3.596 4.787 0.129 1.00 89.38 151 SER A C 1
ATOM 1220 O O . SER A 1 151 ? -3.245 3.886 -0.628 1.00 89.38 151 SER A O 1
ATOM 1222 N N . SER A 1 152 ? -2.894 5.916 0.260 1.00 88.06 152 SER A N 1
ATOM 1223 C CA . SER A 1 152 ? -1.672 6.190 -0.501 1.00 88.06 152 SER A CA 1
ATOM 1224 C C . SER A 1 152 ? -0.561 5.191 -0.177 1.00 88.06 152 SER A C 1
ATOM 1226 O O . SER A 1 152 ? 0.119 4.731 -1.089 1.00 88.06 152 SER A O 1
ATOM 1228 N N . ILE A 1 153 ? -0.379 4.829 1.099 1.00 90.88 153 ILE A N 1
ATOM 1229 C CA . ILE A 1 153 ? 0.662 3.876 1.511 1.00 90.88 153 ILE A CA 1
ATOM 1230 C C . ILE A 1 153 ? 0.340 2.459 1.034 1.00 90.88 153 ILE A C 1
ATOM 1232 O O . ILE A 1 153 ? 1.224 1.794 0.501 1.00 90.88 153 ILE A O 1
ATOM 1236 N N . VAL A 1 154 ? -0.893 1.973 1.200 1.00 89.81 154 VAL A N 1
ATOM 1237 C CA . VAL A 1 154 ? -1.228 0.609 0.747 1.00 89.81 154 VAL A CA 1
ATOM 1238 C C . VAL A 1 154 ? -1.132 0.487 -0.772 1.00 89.81 154 VAL A C 1
ATOM 1240 O O . VAL A 1 154 ? -0.616 -0.506 -1.269 1.00 89.81 154 VAL A O 1
ATOM 1243 N N . LEU A 1 155 ? -1.527 1.529 -1.505 1.00 87.56 155 LEU A N 1
ATOM 1244 C CA . LEU A 1 155 ? -1.413 1.573 -2.959 1.00 87.56 155 LEU A CA 1
ATOM 1245 C C . LEU A 1 155 ? 0.049 1.666 -3.416 1.00 87.56 155 LEU A C 1
ATOM 1247 O O . LEU A 1 155 ? 0.438 1.059 -4.412 1.00 87.56 155 LEU A O 1
ATOM 1251 N N . TYR A 1 156 ? 0.880 2.378 -2.654 1.00 87.94 156 TYR A N 1
ATOM 1252 C CA . TYR A 1 156 ? 2.322 2.422 -2.864 1.00 87.94 156 TYR A CA 1
ATOM 1253 C C . TYR A 1 156 ? 2.986 1.051 -2.680 1.00 87.94 156 TYR A C 1
ATOM 1255 O O . TYR A 1 156 ? 3.868 0.696 -3.460 1.00 87.94 156 TYR A O 1
ATOM 1263 N N . ARG A 1 157 ? 2.559 0.257 -1.689 1.00 88.62 157 ARG A N 1
ATOM 1264 C CA . ARG A 1 157 ? 3.092 -1.102 -1.471 1.00 88.62 157 ARG A CA 1
ATOM 1265 C C . ARG A 1 157 ? 2.826 -2.004 -2.672 1.00 88.62 157 ARG A C 1
ATOM 1267 O O . ARG A 1 157 ? 3.755 -2.638 -3.158 1.00 88.62 157 ARG A O 1
ATOM 1274 N N . ASP A 1 158 ? 1.607 -1.988 -3.193 1.00 86.19 158 ASP A N 1
ATOM 1275 C CA . ASP A 1 158 ? 1.260 -2.755 -4.391 1.00 86.19 158 ASP A CA 1
ATOM 1276 C C . ASP A 1 158 ? 2.036 -2.288 -5.620 1.00 86.19 158 ASP A C 1
ATOM 1278 O O . ASP A 1 158 ? 2.493 -3.098 -6.421 1.00 86.19 158 ASP A O 1
ATOM 1282 N N . TYR A 1 159 ? 2.232 -0.978 -5.759 1.00 86.38 159 TYR A N 1
ATOM 1283 C CA . TYR A 1 159 ? 3.054 -0.431 -6.829 1.00 86.38 159 TYR A CA 1
ATOM 1284 C C . TYR A 1 159 ? 4.508 -0.924 -6.748 1.00 86.38 159 TYR A C 1
ATOM 1286 O O . TYR A 1 159 ? 5.102 -1.245 -7.780 1.00 86.38 159 TYR A O 1
ATOM 1294 N N . LEU A 1 160 ? 5.093 -0.998 -5.548 1.00 89.00 160 LEU A N 1
ATOM 1295 C CA . LEU A 1 160 ? 6.439 -1.544 -5.366 1.00 89.00 160 LEU A CA 1
ATOM 1296 C C . LEU A 1 160 ? 6.489 -3.040 -5.679 1.00 89.00 160 LEU A C 1
ATOM 1298 O O . LEU A 1 160 ? 7.416 -3.475 -6.352 1.00 89.00 160 LEU A O 1
ATOM 1302 N N . GLU A 1 161 ? 5.491 -3.806 -5.253 1.00 88.56 161 GLU A N 1
ATOM 1303 C CA . GLU A 1 161 ? 5.396 -5.234 -5.565 1.00 88.56 161 GLU A CA 1
ATOM 1304 C C . GLU A 1 161 ? 5.313 -5.470 -7.084 1.00 88.56 161 GLU A C 1
ATOM 1306 O O . GLU A 1 161 ? 6.072 -6.261 -7.643 1.00 88.56 161 GLU A O 1
ATOM 1311 N N . LEU A 1 162 ? 4.477 -4.702 -7.788 1.00 85.81 162 LEU A N 1
ATOM 1312 C CA . LEU A 1 162 ? 4.399 -4.735 -9.252 1.00 85.81 162 LEU A CA 1
ATOM 1313 C C . LEU A 1 162 ? 5.715 -4.308 -9.913 1.00 85.81 162 LEU A C 1
ATOM 1315 O O . LEU A 1 162 ? 6.131 -4.895 -10.909 1.00 85.81 162 LEU A O 1
ATOM 1319 N N . SER A 1 163 ? 6.389 -3.300 -9.359 1.00 88.31 163 SER A N 1
ATOM 1320 C CA . SER A 1 163 ? 7.699 -2.856 -9.846 1.00 88.31 163 SER A CA 1
ATOM 1321 C C . SER A 1 163 ? 8.754 -3.952 -9.677 1.00 88.31 163 SER A C 1
ATOM 1323 O O . SER A 1 163 ? 9.537 -4.183 -10.595 1.00 88.31 163 SER A O 1
ATOM 1325 N N . ASN A 1 164 ? 8.738 -4.674 -8.553 1.00 89.62 164 ASN A N 1
ATOM 1326 C CA . ASN A 1 164 ? 9.616 -5.818 -8.317 1.00 89.62 164 ASN A CA 1
ATOM 1327 C C . ASN A 1 164 ? 9.388 -6.925 -9.359 1.00 89.62 164 ASN A C 1
ATOM 1329 O O . ASN A 1 164 ? 10.335 -7.382 -9.994 1.00 89.62 164 ASN A O 1
ATOM 1333 N N . GLN A 1 165 ? 8.130 -7.290 -9.613 1.00 87.56 165 GLN A N 1
ATOM 1334 C CA . GLN A 1 165 ? 7.781 -8.296 -10.625 1.00 87.56 165 GLN A CA 1
ATOM 1335 C C . GLN A 1 165 ? 8.218 -7.878 -12.037 1.00 87.56 165 GLN A C 1
ATOM 1337 O O . GLN A 1 165 ? 8.673 -8.701 -12.831 1.00 87.56 165 GLN A O 1
ATOM 1342 N N . LEU A 1 166 ? 8.122 -6.587 -12.363 1.00 85.94 166 LEU A N 1
ATOM 1343 C CA . LEU A 1 166 ? 8.603 -6.061 -13.641 1.00 85.94 166 LEU A CA 1
ATOM 1344 C C . LEU A 1 166 ? 10.125 -6.098 -13.752 1.00 85.94 166 LEU A C 1
ATOM 1346 O O . LEU A 1 166 ? 10.638 -6.386 -14.831 1.00 85.94 166 LEU A O 1
ATOM 1350 N N . TYR A 1 167 ? 10.847 -5.835 -12.664 1.00 87.50 167 TYR A N 1
ATOM 1351 C CA . TYR A 1 167 ? 12.295 -6.006 -12.639 1.00 87.50 167 TYR A CA 1
ATOM 1352 C C . TYR A 1 167 ? 12.682 -7.462 -12.921 1.00 87.50 167 TYR A C 1
ATOM 1354 O O . TYR A 1 167 ? 13.520 -7.710 -13.785 1.00 87.50 167 TYR A O 1
ATOM 1362 N N . GLU A 1 168 ? 12.035 -8.421 -12.254 1.00 88.31 168 GLU A N 1
ATOM 1363 C CA . GLU A 1 168 ? 12.271 -9.856 -12.469 1.00 88.31 168 GLU A CA 1
ATOM 1364 C C . GLU A 1 168 ? 12.002 -10.271 -13.922 1.00 88.31 168 GLU A C 1
ATOM 1366 O O . GLU A 1 168 ? 12.743 -11.072 -14.488 1.00 88.31 168 GLU A O 1
ATOM 1371 N N . LEU A 1 169 ? 10.989 -9.679 -14.563 1.00 84.62 169 LEU A N 1
ATOM 1372 C CA . LEU A 1 169 ? 10.692 -9.911 -15.977 1.00 84.62 169 LEU A CA 1
ATOM 1373 C C . LEU A 1 169 ? 11.752 -9.311 -16.919 1.00 84.62 169 LEU A C 1
ATOM 1375 O O . LEU A 1 169 ? 12.015 -9.867 -17.987 1.00 84.62 169 LEU A O 1
ATOM 1379 N N . LEU A 1 170 ? 12.344 -8.172 -16.552 1.00 84.75 170 LEU A N 1
ATOM 1380 C CA . LEU A 1 170 ? 13.395 -7.508 -17.329 1.00 84.75 170 LEU A CA 1
ATOM 1381 C C . LEU A 1 170 ? 14.770 -8.172 -17.146 1.00 84.75 170 LEU A C 1
ATOM 1383 O O . LEU A 1 170 ? 15.581 -8.137 -18.075 1.00 84.75 170 LEU A O 1
ATOM 1387 N N . ASP A 1 171 ? 15.038 -8.798 -15.997 1.00 85.94 171 ASP A N 1
ATOM 1388 C CA . ASP A 1 171 ? 16.273 -9.547 -15.716 1.00 85.94 171 ASP A CA 1
ATOM 1389 C C . ASP A 1 171 ? 16.241 -10.956 -16.338 1.00 85.94 171 ASP A C 1
ATOM 1391 O O . ASP A 1 171 ? 16.386 -11.984 -15.674 1.00 85.94 171 ASP A O 1
ATOM 1395 N N . VAL A 1 172 ? 16.080 -11.008 -17.665 1.00 79.12 172 VAL A N 1
ATOM 1396 C CA . VAL A 1 172 ? 16.005 -12.254 -18.456 1.00 79.12 172 VAL A CA 1
ATOM 1397 C C . VAL A 1 172 ? 17.248 -13.138 -18.266 1.00 79.12 172 VAL A C 1
ATOM 1399 O O . VAL A 1 172 ? 17.187 -14.352 -18.445 1.00 79.12 172 VAL A O 1
ATOM 1402 N N . GLY A 1 173 ? 18.390 -12.537 -17.917 1.00 75.50 173 GLY A N 1
ATOM 1403 C CA . GLY A 1 173 ? 19.651 -13.242 -17.688 1.00 75.50 173 GLY A CA 1
ATOM 1404 C C . GLY A 1 173 ? 19.880 -13.698 -16.247 1.00 75.50 173 GLY A C 1
ATOM 1405 O O . GLY A 1 173 ? 20.896 -14.351 -16.007 1.00 75.50 173 GLY A O 1
ATOM 1406 N N . SER A 1 174 ? 19.000 -13.332 -15.305 1.00 80.38 174 SER A N 1
ATOM 1407 C CA . SER A 1 174 ? 19.194 -13.510 -13.855 1.00 80.38 174 SER A CA 1
ATOM 1408 C C . SER A 1 174 ? 20.581 -13.058 -13.386 1.00 80.38 174 SER A C 1
ATOM 1410 O O . SER A 1 174 ? 21.219 -13.692 -12.543 1.00 80.38 174 SER A O 1
ATOM 1412 N N . ASN A 1 175 ? 21.090 -11.986 -13.992 1.00 83.38 175 ASN A N 1
ATOM 1413 C CA . ASN A 1 175 ? 22.423 -11.455 -13.721 1.00 83.38 175 ASN A CA 1
ATOM 1414 C C . ASN A 1 175 ? 22.375 -10.289 -12.720 1.00 83.38 175 ASN A C 1
ATOM 1416 O O . ASN A 1 175 ? 23.420 -9.716 -12.401 1.00 83.38 175 ASN A O 1
ATOM 1420 N N . GLY A 1 176 ? 21.179 -9.938 -12.231 1.00 84.88 176 GLY A N 1
ATOM 1421 C CA . GLY A 1 176 ? 20.960 -8.831 -11.312 1.00 84.88 176 GLY A CA 1
ATOM 1422 C C . GLY A 1 176 ? 21.157 -7.462 -11.962 1.00 84.88 176 GLY A C 1
ATOM 1423 O O . GLY A 1 176 ? 21.426 -6.494 -11.247 1.00 84.88 176 GLY A O 1
ATOM 1424 N N . GLN A 1 177 ? 21.086 -7.377 -13.294 1.00 86.06 177 GLN A N 1
ATOM 1425 C CA . GLN A 1 177 ? 21.298 -6.153 -14.058 1.00 86.06 177 GLN A CA 1
ATOM 1426 C C . GLN A 1 177 ? 20.310 -6.019 -15.217 1.00 86.06 177 GLN A C 1
ATOM 1428 O O . GLN A 1 177 ? 20.361 -6.744 -16.210 1.00 86.06 177 GLN A O 1
ATOM 1433 N N . VAL A 1 178 ? 19.483 -4.984 -15.142 1.00 86.69 178 VAL A N 1
ATOM 1434 C CA . VAL A 1 178 ? 18.530 -4.624 -16.196 1.00 86.69 178 VAL A CA 1
ATOM 1435 C C . VAL A 1 178 ? 19.025 -3.412 -16.973 1.00 86.69 178 VAL A C 1
ATOM 1437 O O . VAL A 1 178 ? 19.749 -2.566 -16.449 1.00 86.69 178 VAL A O 1
ATOM 1440 N N . ASP A 1 179 ? 18.647 -3.307 -18.243 1.00 86.75 179 ASP A N 1
ATOM 1441 C CA . ASP A 1 179 ? 18.967 -2.130 -19.049 1.00 86.75 179 ASP A CA 1
ATOM 1442 C C . ASP A 1 179 ? 18.260 -0.890 -18.484 1.00 86.75 179 ASP A C 1
ATOM 1444 O O . ASP A 1 179 ? 17.044 -0.892 -18.248 1.00 86.75 179 ASP A O 1
ATOM 1448 N N . LYS A 1 180 ? 19.024 0.180 -18.262 1.00 85.94 180 LYS A N 1
ATOM 1449 C CA . LYS A 1 180 ? 18.517 1.413 -17.660 1.00 85.94 180 LYS A CA 1
ATOM 1450 C C . LYS A 1 180 ? 17.434 2.069 -18.514 1.00 85.94 180 LYS A C 1
ATOM 1452 O O . LYS A 1 180 ? 16.431 2.518 -17.968 1.00 85.94 180 LYS A O 1
ATOM 1457 N N . THR A 1 181 ? 17.605 2.108 -19.833 1.00 85.06 181 THR A N 1
ATOM 1458 C CA . THR A 1 181 ? 16.660 2.769 -20.740 1.00 85.06 181 THR A CA 1
ATOM 1459 C C . THR A 1 181 ? 15.329 2.027 -20.781 1.00 85.06 181 THR A C 1
ATOM 1461 O O . THR A 1 181 ? 14.275 2.658 -20.703 1.00 85.06 181 THR A O 1
ATOM 1464 N N . TYR A 1 182 ? 15.351 0.693 -20.832 1.00 83.81 182 TYR A N 1
ATOM 1465 C CA . TYR A 1 182 ? 14.115 -0.093 -20.753 1.00 83.81 182 TYR A CA 1
ATOM 1466 C C . TYR A 1 182 ? 13.426 0.061 -19.394 1.00 83.81 182 TYR A C 1
ATOM 1468 O O . TYR A 1 182 ? 12.209 0.241 -19.340 1.00 83.81 182 TYR A O 1
ATOM 1476 N N . SER A 1 183 ? 14.203 0.085 -18.312 1.00 86.44 183 SER A N 1
ATOM 1477 C CA . SER A 1 183 ? 13.691 0.275 -16.951 1.00 86.44 183 SER A CA 1
ATOM 1478 C C . SER A 1 183 ? 12.990 1.621 -16.767 1.00 86.44 183 SER A C 1
ATOM 1480 O O . SER A 1 183 ? 11.861 1.674 -16.284 1.00 86.44 183 SER A O 1
ATOM 1482 N N . GLU A 1 184 ? 13.620 2.716 -17.200 1.00 85.69 184 GLU A N 1
ATOM 1483 C CA . GLU A 1 184 ? 13.053 4.067 -17.112 1.00 85.69 184 GLU A CA 1
ATOM 1484 C C . GLU A 1 184 ? 11.735 4.190 -17.883 1.00 85.69 184 GLU A C 1
ATOM 1486 O O . GLU A 1 184 ? 10.815 4.876 -17.438 1.00 85.69 184 GLU A O 1
ATOM 1491 N N . ILE A 1 185 ? 11.608 3.495 -19.012 1.00 86.00 185 ILE A N 1
ATOM 1492 C CA . ILE A 1 185 ? 10.409 3.546 -19.851 1.00 86.00 185 ILE A CA 1
ATOM 1493 C C . ILE A 1 185 ? 9.266 2.752 -19.247 1.00 86.00 185 ILE A C 1
ATOM 1495 O O . ILE A 1 185 ? 8.149 3.263 -19.201 1.00 86.00 185 ILE A O 1
ATOM 1499 N N . VAL A 1 186 ? 9.531 1.553 -18.731 1.00 85.88 186 VAL A N 1
ATOM 1500 C CA . VAL A 1 186 ? 8.513 0.757 -18.033 1.00 85.88 186 VAL A CA 1
ATOM 1501 C C . VAL A 1 186 ? 8.020 1.497 -16.788 1.00 85.88 186 VAL A C 1
ATOM 1503 O O . VAL A 1 186 ? 6.812 1.637 -16.596 1.00 85.88 186 VAL A O 1
ATOM 1506 N N . ILE A 1 187 ? 8.932 2.068 -15.993 1.00 86.12 187 ILE A N 1
ATOM 1507 C CA . ILE A 1 187 ? 8.579 2.887 -14.824 1.00 86.12 187 ILE A CA 1
ATOM 1508 C C . ILE A 1 187 ? 7.797 4.137 -15.248 1.00 86.12 187 ILE A C 1
ATOM 1510 O O . ILE A 1 187 ? 6.798 4.490 -14.618 1.00 86.12 187 ILE A O 1
ATOM 1514 N N . SER A 1 188 ? 8.200 4.811 -16.328 1.00 85.81 188 SER A N 1
ATOM 1515 C CA . SER A 1 188 ? 7.469 5.971 -16.844 1.00 85.81 188 SER A CA 1
ATOM 1516 C C . SER A 1 188 ? 6.062 5.592 -17.305 1.00 85.81 188 SER A C 1
ATOM 1518 O O . SER A 1 188 ? 5.121 6.334 -17.035 1.00 85.81 188 SER A O 1
ATOM 1520 N N . GLN A 1 189 ? 5.900 4.444 -17.961 1.00 86.88 189 GLN A N 1
ATOM 1521 C CA . GLN A 1 189 ? 4.612 3.951 -18.441 1.00 86.88 189 GLN A CA 1
ATOM 1522 C C . GLN A 1 189 ? 3.677 3.605 -17.279 1.00 86.88 189 GLN A C 1
ATOM 1524 O O . GLN A 1 189 ? 2.510 4.006 -17.285 1.00 86.88 189 GLN A O 1
ATOM 1529 N N . LEU A 1 190 ? 4.196 2.932 -16.248 1.00 84.56 190 LEU A N 1
ATOM 1530 C CA . LEU A 1 190 ? 3.483 2.685 -14.994 1.00 84.56 190 LEU A CA 1
ATOM 1531 C C . LEU A 1 190 ? 3.032 3.992 -14.343 1.00 84.56 190 LEU A C 1
ATOM 1533 O O . LEU A 1 190 ? 1.854 4.155 -14.024 1.00 84.56 190 LEU A O 1
ATOM 1537 N N . ARG A 1 191 ? 3.954 4.950 -14.200 1.00 83.38 191 ARG A N 1
ATOM 1538 C CA . ARG A 1 191 ? 3.680 6.259 -13.600 1.00 83.38 191 ARG A CA 1
ATOM 1539 C C . ARG A 1 191 ? 2.588 7.009 -14.361 1.00 83.38 191 ARG A C 1
ATOM 1541 O O . ARG A 1 191 ? 1.649 7.510 -13.750 1.00 83.38 191 ARG A O 1
ATOM 1548 N N . SER A 1 192 ? 2.701 7.085 -15.685 1.00 83.38 192 SER A N 1
ATOM 1549 C CA . SER A 1 192 ? 1.719 7.760 -16.537 1.00 83.38 192 SER A CA 1
ATOM 1550 C C . SER A 1 192 ? 0.347 7.100 -16.447 1.00 83.38 192 SER A C 1
ATOM 1552 O O . SER A 1 192 ? -0.652 7.799 -16.323 1.00 83.38 192 SER A O 1
ATOM 1554 N N . SER A 1 193 ? 0.290 5.769 -16.448 1.00 84.12 193 SER A N 1
ATOM 1555 C CA . SER A 1 193 ? -0.969 5.024 -16.319 1.00 84.12 193 SER A CA 1
ATOM 1556 C C . SER A 1 193 ? -1.631 5.280 -14.970 1.00 84.12 193 SER A C 1
ATOM 1558 O O . SER A 1 193 ? -2.822 5.561 -14.901 1.00 84.12 193 SER A O 1
ATOM 1560 N N . PHE A 1 194 ? -0.849 5.283 -13.896 1.00 79.00 194 PHE A N 1
ATOM 1561 C CA . PHE A 1 194 ? -1.356 5.575 -12.562 1.00 79.00 194 PHE A CA 1
ATOM 1562 C C . PHE A 1 194 ? -1.848 7.026 -12.421 1.00 79.00 194 PHE A C 1
ATOM 1564 O O . PHE A 1 194 ? -2.899 7.266 -11.834 1.00 79.00 194 PHE A O 1
ATOM 1571 N N . SER A 1 195 ? -1.145 7.992 -13.020 1.00 79.88 195 SER A N 1
ATOM 1572 C CA . SER A 1 195 ? -1.586 9.393 -13.059 1.00 79.88 195 SER A CA 1
ATOM 1573 C C . SER A 1 195 ? -2.886 9.601 -13.845 1.00 79.88 195 SER A C 1
ATOM 1575 O O . SER A 1 195 ? -3.590 10.574 -13.591 1.00 79.88 195 SER A O 1
ATOM 1577 N N . LEU A 1 196 ? -3.196 8.741 -14.817 1.00 80.00 196 LEU A N 1
ATOM 1578 C CA . LEU A 1 196 ? -4.471 8.781 -15.538 1.00 80.00 196 LEU A CA 1
ATOM 1579 C C . LEU A 1 196 ? -5.603 8.201 -14.681 1.00 80.00 196 LEU A C 1
ATOM 1581 O O . LEU A 1 196 ? -6.695 8.764 -14.639 1.00 80.00 196 LEU A O 1
ATOM 1585 N N . LEU A 1 197 ? -5.323 7.124 -13.941 1.00 74.25 197 LEU A N 1
ATOM 1586 C CA . LEU A 1 197 ? -6.277 6.510 -13.012 1.00 74.25 197 LEU A CA 1
ATOM 1587 C C . LEU A 1 197 ? -6.649 7.448 -11.854 1.00 74.25 197 LEU A C 1
ATOM 1589 O O . LEU A 1 197 ? -7.797 7.459 -11.413 1.00 74.25 197 LEU A O 1
ATOM 1593 N N . SER A 1 198 ? -5.720 8.289 -11.388 1.00 68.12 198 SER A N 1
ATOM 1594 C CA . SER A 1 198 ? -6.008 9.263 -10.327 1.00 68.12 198 SER A CA 1
ATOM 1595 C C . SER A 1 198 ? -6.957 10.387 -10.762 1.00 68.12 198 SER A C 1
ATOM 1597 O O . SER A 1 198 ? -7.563 11.027 -9.910 1.00 68.12 198 SER A O 1
ATOM 1599 N N . GLN A 1 199 ? -7.118 10.628 -12.068 1.00 71.31 199 GLN A N 1
ATOM 1600 C CA . GLN A 1 199 ? -7.985 11.688 -12.601 1.00 71.31 199 GLN A CA 1
ATOM 1601 C C . GLN A 1 199 ? -9.472 11.296 -12.663 1.00 71.31 199 GLN A C 1
ATOM 1603 O O . GLN A 1 199 ? -10.284 12.121 -13.075 1.00 71.31 199 GLN A O 1
ATOM 1608 N N . GLN A 1 200 ? -9.835 10.065 -12.268 1.00 67.50 200 GLN A N 1
ATOM 1609 C CA . GLN A 1 200 ? -11.218 9.555 -12.236 1.00 67.50 200 GLN A CA 1
ATOM 1610 C C . GLN A 1 200 ? -12.011 9.824 -13.530 1.00 67.50 200 GLN A C 1
ATOM 1612 O O . GLN A 1 200 ? -13.200 10.143 -13.502 1.00 67.50 200 GLN A O 1
ATOM 1617 N N . SER A 1 201 ? -11.341 9.721 -14.681 1.00 75.38 201 SER A N 1
ATOM 1618 C CA . SER A 1 201 ? -11.962 9.880 -15.995 1.00 75.38 201 SER A CA 1
ATOM 1619 C C . SER A 1 201 ? -12.046 8.527 -16.696 1.00 75.38 201 SER A C 1
ATOM 1621 O O . SER A 1 201 ? -11.062 7.795 -16.761 1.00 75.38 201 SER A O 1
ATOM 1623 N N . SER A 1 202 ? -13.213 8.202 -17.262 1.00 76.50 202 SER A N 1
ATOM 1624 C CA . SER A 1 202 ? -13.414 6.931 -17.979 1.00 76.50 202 SER A CA 1
ATOM 1625 C C . SER A 1 202 ? -12.460 6.781 -19.176 1.00 76.50 202 SER A C 1
ATOM 1627 O O . SER A 1 20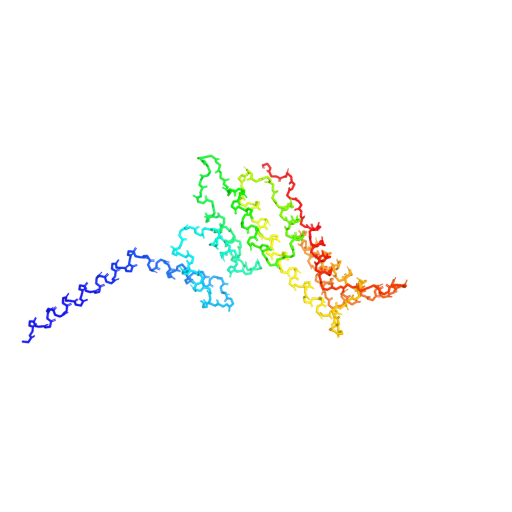2 ? -11.994 5.683 -19.472 1.00 76.50 202 SER A O 1
ATOM 1629 N N . GLU A 1 203 ? -12.107 7.892 -19.829 1.00 80.19 203 GLU A N 1
ATOM 1630 C CA . GLU A 1 203 ? -11.113 7.922 -20.907 1.00 80.19 203 GLU A CA 1
ATOM 1631 C C . GLU A 1 203 ? -9.685 7.680 -20.384 1.00 80.19 203 GLU A C 1
ATOM 1633 O O . GLU A 1 203 ? -8.931 6.913 -20.983 1.00 80.19 203 GLU A O 1
ATOM 1638 N N . GLY A 1 204 ? -9.328 8.257 -19.231 1.00 79.19 204 GLY A N 1
ATOM 1639 C CA . GLY A 1 204 ? -8.042 8.026 -18.572 1.00 79.19 204 GLY A CA 1
ATOM 1640 C C . GLY A 1 204 ? -7.868 6.585 -18.095 1.00 79.19 204 GLY A C 1
ATOM 1641 O O . GLY A 1 204 ? -6.786 6.021 -18.248 1.00 79.19 204 GLY A O 1
ATOM 1642 N N . GLU A 1 205 ? -8.931 5.956 -17.593 1.00 78.69 205 GLU A N 1
ATOM 1643 C CA . GLU A 1 205 ? -8.933 4.539 -17.210 1.00 78.69 205 GLU A CA 1
ATOM 1644 C C . GLU A 1 205 ? -8.652 3.627 -18.409 1.00 78.69 205 GLU A C 1
ATOM 1646 O O . GLU A 1 205 ? -7.755 2.784 -18.352 1.00 78.69 205 GLU A O 1
ATOM 1651 N N . LEU A 1 206 ? -9.351 3.837 -19.529 1.00 82.56 206 LEU A N 1
ATOM 1652 C CA . LEU A 1 206 ? -9.122 3.075 -20.759 1.00 82.56 206 LEU A CA 1
ATOM 1653 C C . LEU A 1 206 ? -7.708 3.292 -21.303 1.00 82.56 206 LEU A C 1
ATOM 1655 O O . LEU A 1 206 ? -7.034 2.332 -21.686 1.00 82.56 206 LEU A O 1
ATOM 1659 N N . GLN A 1 207 ? -7.224 4.534 -21.297 1.00 83.50 207 GLN A N 1
ATOM 1660 C CA . GLN A 1 207 ? -5.879 4.851 -21.763 1.00 83.50 207 GLN A CA 1
ATOM 1661 C C . GLN A 1 207 ? -4.798 4.242 -20.858 1.00 83.50 207 GLN A C 1
ATOM 1663 O O . GLN A 1 207 ? -3.779 3.768 -21.362 1.00 83.50 207 GLN A O 1
ATOM 1668 N N . ALA A 1 208 ? -5.015 4.193 -19.542 1.00 83.81 208 ALA A N 1
ATOM 1669 C CA . ALA A 1 208 ? -4.138 3.488 -18.611 1.00 83.81 208 ALA A CA 1
ATOM 1670 C C . ALA A 1 208 ? -4.096 1.982 -18.917 1.00 83.81 208 ALA A C 1
ATOM 1672 O O . ALA A 1 208 ? -3.014 1.399 -18.962 1.00 83.81 208 ALA A O 1
ATOM 1673 N N . CYS A 1 209 ? -5.241 1.358 -19.212 1.00 81.00 209 CYS A N 1
ATOM 1674 C CA . CYS A 1 209 ? -5.291 -0.046 -19.626 1.00 81.00 209 CYS A CA 1
ATOM 1675 C C . CYS A 1 209 ? -4.519 -0.299 -20.928 1.00 81.00 209 CYS A C 1
ATOM 1677 O O . CYS A 1 209 ? -3.758 -1.260 -21.007 1.00 81.00 209 CYS A O 1
ATOM 1679 N N . VAL A 1 210 ? -4.666 0.570 -21.934 1.00 84.50 210 VAL A N 1
ATOM 1680 C CA . VAL A 1 210 ? -3.897 0.475 -23.187 1.00 84.50 210 VAL A CA 1
ATOM 1681 C C . VAL A 1 210 ? -2.404 0.629 -22.912 1.00 84.50 210 VAL A C 1
ATOM 1683 O O . VAL A 1 210 ? -1.602 -0.148 -23.424 1.00 84.50 210 VAL A O 1
ATOM 1686 N N . ASN A 1 211 ? -2.021 1.582 -22.065 1.00 85.06 211 ASN A N 1
ATOM 1687 C CA . ASN A 1 211 ? -0.627 1.839 -21.727 1.00 85.06 211 ASN A CA 1
ATOM 1688 C C . ASN A 1 211 ? 0.047 0.658 -21.014 1.00 85.06 211 ASN A C 1
ATOM 1690 O O . ASN A 1 211 ? 1.218 0.393 -21.284 1.00 85.06 211 ASN A O 1
ATOM 1694 N N . LEU A 1 212 ? -0.681 -0.029 -20.131 1.00 83.31 212 LEU A N 1
ATOM 1695 C CA . LEU A 1 212 ? -0.208 -1.200 -19.384 1.00 83.31 212 LEU A CA 1
ATOM 1696 C C . LEU A 1 212 ? -0.387 -2.521 -20.144 1.00 83.31 212 LEU A C 1
ATOM 1698 O O . LEU A 1 212 ? 0.091 -3.558 -19.687 1.00 83.31 212 LEU A O 1
ATOM 1702 N N . SER A 1 213 ? -1.074 -2.506 -21.288 1.00 84.50 213 SER A N 1
ATOM 1703 C CA . SER A 1 213 ? -1.232 -3.697 -22.119 1.00 84.50 213 SER A CA 1
ATOM 1704 C C . SER A 1 213 ? 0.120 -4.173 -22.673 1.00 84.50 213 SER A C 1
ATOM 1706 O O . SER A 1 213 ? 1.033 -3.356 -22.851 1.00 84.50 213 SER A O 1
ATOM 1708 N N . PRO A 1 214 ? 0.261 -5.470 -23.009 1.00 83.62 214 PRO A N 1
ATOM 1709 C CA . PRO A 1 214 ? 1.473 -5.987 -23.642 1.00 83.62 214 PRO A CA 1
ATOM 1710 C C . PRO A 1 214 ? 1.872 -5.192 -24.891 1.00 83.62 214 PRO A C 1
ATOM 1712 O O . PRO A 1 214 ? 3.050 -4.893 -25.082 1.00 83.62 214 PRO A O 1
ATOM 1715 N N . ASP A 1 215 ? 0.888 -4.780 -25.694 1.00 85.56 215 ASP A N 1
ATOM 1716 C CA . ASP A 1 215 ? 1.105 -3.988 -26.905 1.00 85.56 215 ASP A CA 1
ATOM 1717 C C . ASP A 1 215 ? 1.566 -2.562 -26.582 1.00 85.56 215 ASP A C 1
ATOM 1719 O O . ASP A 1 215 ? 2.484 -2.045 -27.220 1.00 85.56 215 ASP A O 1
ATOM 1723 N N . GLY A 1 216 ? 0.978 -1.932 -25.559 1.00 83.25 216 GLY A N 1
ATOM 1724 C CA . GLY A 1 216 ? 1.364 -0.597 -25.098 1.00 83.25 216 GLY A CA 1
ATOM 1725 C C . GLY A 1 216 ? 2.796 -0.555 -24.568 1.00 83.25 216 GLY A C 1
ATOM 1726 O O . GLY A 1 216 ? 3.576 0.324 -24.947 1.00 83.25 216 GLY A O 1
ATOM 1727 N N . ILE A 1 217 ? 3.169 -1.545 -23.755 1.00 85.38 217 ILE A N 1
ATOM 1728 C CA . ILE A 1 217 ? 4.531 -1.695 -23.232 1.00 85.38 217 ILE A CA 1
ATOM 1729 C C . ILE A 1 217 ? 5.504 -2.024 -24.371 1.00 85.38 217 ILE A C 1
ATOM 1731 O O . ILE A 1 217 ? 6.549 -1.385 -24.483 1.00 85.38 217 ILE A O 1
ATOM 1735 N N . SER A 1 218 ? 5.156 -2.953 -25.266 1.00 84.88 218 SER A N 1
ATOM 1736 C CA . SER A 1 218 ? 5.995 -3.314 -26.417 1.00 84.88 218 SER A CA 1
ATOM 1737 C C . SER A 1 218 ? 6.233 -2.130 -27.359 1.00 84.88 218 SER A C 1
ATOM 1739 O O . SER A 1 218 ? 7.361 -1.894 -27.802 1.00 84.88 218 SER A O 1
ATOM 1741 N N . ALA A 1 219 ? 5.208 -1.313 -27.611 1.00 85.12 219 ALA A N 1
ATOM 1742 C CA . ALA A 1 219 ? 5.333 -0.090 -28.397 1.00 85.12 219 ALA A CA 1
ATOM 1743 C C . ALA A 1 219 ? 6.238 0.947 -27.713 1.00 85.12 219 ALA A C 1
ATOM 1745 O O . ALA A 1 219 ? 7.045 1.597 -28.385 1.00 85.12 219 ALA A O 1
ATOM 1746 N N . ALA A 1 220 ? 6.139 1.100 -26.388 1.00 84.69 220 ALA A N 1
ATOM 1747 C CA . ALA A 1 220 ? 7.006 1.990 -25.619 1.00 84.69 220 ALA A CA 1
ATOM 1748 C C . ALA A 1 220 ? 8.475 1.527 -25.661 1.00 84.69 220 ALA A C 1
ATOM 1750 O O . ALA A 1 220 ? 9.369 2.331 -25.933 1.00 84.69 220 ALA A O 1
ATOM 1751 N N . LEU A 1 221 ? 8.723 0.226 -25.494 1.00 84.56 221 LEU A N 1
ATOM 1752 C CA . LEU A 1 221 ? 10.055 -0.380 -25.591 1.00 84.56 221 LEU A CA 1
ATOM 1753 C C . LEU A 1 221 ? 10.630 -0.309 -27.014 1.00 84.56 221 LEU A C 1
ATOM 1755 O O . LEU A 1 221 ? 11.813 -0.032 -27.199 1.00 84.56 221 LEU A O 1
ATOM 1759 N N . SER A 1 222 ? 9.800 -0.478 -28.043 1.00 84.00 222 SER A N 1
ATOM 1760 C CA . SER A 1 222 ? 10.235 -0.360 -29.440 1.00 84.00 222 SER A CA 1
ATOM 1761 C C . SER A 1 222 ? 10.707 1.063 -29.754 1.00 84.00 222 SER A C 1
ATOM 1763 O O . SER A 1 222 ? 11.779 1.249 -30.333 1.00 84.00 222 SER A O 1
ATOM 1765 N N . LYS A 1 223 ? 9.974 2.084 -29.284 1.00 80.94 223 LYS A N 1
ATOM 1766 C CA . LYS A 1 223 ? 10.391 3.496 -29.382 1.00 80.94 223 LYS A CA 1
ATOM 1767 C C . LYS A 1 223 ? 11.691 3.768 -28.619 1.00 80.94 223 LYS A C 1
ATOM 1769 O O . LYS A 1 223 ? 12.524 4.531 -29.103 1.00 80.94 223 LYS A O 1
ATOM 1774 N N . ALA A 1 224 ? 11.885 3.117 -27.471 1.00 74.06 224 ALA A N 1
ATOM 1775 C CA . ALA A 1 224 ? 13.121 3.179 -26.693 1.00 74.06 224 ALA A CA 1
ATOM 1776 C C . ALA A 1 224 ? 14.333 2.721 -27.494 1.00 74.06 224 ALA A C 1
ATOM 1778 O O . ALA A 1 224 ? 15.343 3.415 -27.562 1.00 74.06 224 ALA A O 1
ATOM 1779 N N . SER A 1 225 ? 14.207 1.545 -28.111 1.00 72.81 225 SER A N 1
ATOM 1780 C CA . SER A 1 225 ? 15.301 0.888 -28.820 1.00 72.81 225 SER A CA 1
ATOM 1781 C C . SER A 1 225 ? 15.777 1.711 -30.020 1.00 72.81 225 SER A C 1
ATOM 1783 O O . SER A 1 225 ? 16.972 1.764 -30.295 1.00 72.81 225 SER A O 1
ATOM 1785 N N . ALA A 1 226 ? 14.861 2.441 -30.668 1.00 71.00 226 ALA A N 1
ATOM 1786 C CA . ALA A 1 226 ? 15.171 3.373 -31.750 1.00 71.00 226 ALA A CA 1
ATOM 1787 C C . ALA A 1 226 ? 15.909 4.641 -31.273 1.00 71.00 226 ALA A C 1
ATOM 1789 O O . ALA A 1 226 ? 16.643 5.247 -32.051 1.00 71.00 226 ALA A O 1
ATOM 1790 N N . SER A 1 227 ? 15.729 5.042 -30.009 1.00 65.06 227 SER A N 1
ATOM 1791 C CA . SER A 1 227 ? 16.383 6.213 -29.406 1.00 65.06 227 SER A CA 1
ATOM 1792 C C . SER A 1 227 ? 17.654 5.865 -28.617 1.00 65.06 227 SER A C 1
ATOM 1794 O O . SER A 1 227 ? 18.429 6.764 -28.288 1.00 65.06 227 SER A O 1
ATOM 1796 N N . ALA A 1 228 ? 17.882 4.586 -28.304 1.00 60.75 228 ALA A N 1
ATOM 1797 C CA . ALA A 1 228 ? 18.995 4.087 -27.498 1.00 60.75 228 ALA A CA 1
ATOM 1798 C C . ALA A 1 228 ? 20.284 3.919 -28.324 1.00 60.75 228 ALA A C 1
ATOM 1800 O O . ALA A 1 228 ? 20.903 2.857 -28.361 1.00 60.75 228 ALA A O 1
ATOM 1801 N N . ALA A 1 229 ? 20.713 4.978 -29.006 1.00 54.19 229 ALA A N 1
ATOM 1802 C CA . ALA A 1 229 ? 22.011 5.017 -29.663 1.00 54.19 229 ALA A CA 1
ATOM 1803 C C . ALA A 1 229 ? 23.072 5.538 -28.675 1.00 54.19 229 ALA A C 1
ATOM 1805 O O . ALA A 1 229 ? 23.299 6.741 -28.584 1.00 54.19 229 ALA A O 1
ATOM 1806 N N . GLY A 1 230 ? 23.744 4.638 -27.942 1.00 56.19 230 GLY A N 1
ATOM 1807 C CA . GLY A 1 230 ? 25.153 4.896 -27.607 1.00 56.19 230 GLY A CA 1
ATOM 1808 C C . GLY A 1 230 ? 25.701 4.608 -26.208 1.00 56.19 230 GLY A C 1
ATOM 1809 O O . GLY A 1 230 ? 26.910 4.724 -26.072 1.00 56.19 230 GLY A O 1
ATOM 1810 N N . ASN A 1 231 ? 24.938 4.208 -25.183 1.00 57.69 231 ASN A N 1
ATOM 1811 C CA . ASN A 1 231 ? 25.555 3.782 -23.911 1.00 57.69 231 ASN A CA 1
ATOM 1812 C C . ASN A 1 231 ? 24.684 2.783 -23.142 1.00 57.69 231 ASN A C 1
ATOM 1814 O O . ASN A 1 231 ? 23.638 3.138 -22.601 1.00 57.69 231 ASN A O 1
ATOM 1818 N N . LYS A 1 232 ? 25.147 1.531 -23.068 1.00 69.69 232 LYS A N 1
ATOM 1819 C CA . LYS A 1 232 ? 24.469 0.440 -22.360 1.00 69.69 232 LYS A CA 1
ATOM 1820 C C . LYS A 1 232 ? 24.748 0.562 -20.862 1.00 69.69 232 LYS A C 1
ATOM 1822 O O . LYS A 1 232 ? 25.712 0.008 -20.345 1.00 69.69 232 LYS A O 1
ATOM 1827 N N . THR A 1 233 ? 23.947 1.381 -20.193 1.00 83.12 233 THR A N 1
ATOM 1828 C CA . THR A 1 233 ? 23.982 1.526 -18.734 1.00 83.12 233 THR A CA 1
ATOM 1829 C C . THR A 1 233 ? 23.007 0.535 -18.115 1.00 83.12 233 THR A C 1
ATOM 1831 O O . THR A 1 233 ? 21.903 0.354 -18.625 1.00 83.12 233 THR A O 1
ATOM 1834 N N . THR A 1 234 ? 23.419 -0.132 -17.042 1.00 86.81 234 THR A N 1
ATOM 1835 C CA . THR A 1 234 ? 22.587 -1.102 -16.327 1.00 86.81 234 THR A CA 1
ATOM 1836 C C . THR A 1 234 ? 22.172 -0.557 -14.964 1.00 86.81 234 THR A C 1
ATOM 1838 O O . THR A 1 234 ? 22.870 0.275 -14.380 1.00 86.81 234 THR A O 1
ATOM 1841 N N . LEU A 1 235 ? 21.014 -0.998 -14.479 1.00 87.19 235 LEU A N 1
ATOM 1842 C CA . LEU A 1 235 ? 20.535 -0.771 -13.120 1.00 87.19 235 LEU A CA 1
ATOM 1843 C C . LEU A 1 235 ? 20.509 -2.103 -12.379 1.00 87.19 235 LEU A C 1
ATOM 1845 O O . LEU A 1 235 ? 20.105 -3.119 -12.944 1.00 87.19 235 LEU A O 1
ATOM 1849 N N . ASN A 1 236 ? 20.918 -2.087 -11.116 1.00 90.88 236 ASN A N 1
ATOM 1850 C CA . ASN A 1 236 ? 20.648 -3.199 -10.209 1.00 90.88 236 ASN A CA 1
ATOM 1851 C C . ASN A 1 236 ? 19.240 -3.074 -9.597 1.00 90.88 236 ASN A C 1
ATOM 1853 O O . ASN A 1 236 ? 18.556 -2.061 -9.775 1.00 90.88 236 ASN A O 1
ATOM 1857 N N . HIS A 1 237 ? 18.821 -4.106 -8.862 1.00 90.19 237 HIS A N 1
ATOM 1858 C CA . HIS A 1 237 ? 17.512 -4.167 -8.205 1.00 90.19 237 HIS A CA 1
ATOM 1859 C C . HIS A 1 237 ? 17.232 -2.948 -7.313 1.00 90.19 237 HIS A C 1
ATOM 1861 O O . HIS A 1 237 ? 16.243 -2.250 -7.527 1.00 90.19 237 HIS A O 1
ATOM 1867 N N . ASP A 1 238 ? 18.148 -2.607 -6.402 1.00 89.19 238 ASP A N 1
ATOM 1868 C CA . ASP A 1 238 ? 17.972 -1.476 -5.480 1.00 89.19 238 ASP A CA 1
ATOM 1869 C C . ASP A 1 238 ? 17.788 -0.137 -6.215 1.00 89.19 238 ASP A C 1
ATOM 1871 O O . ASP A 1 238 ? 16.928 0.673 -5.864 1.00 89.19 238 ASP A O 1
ATOM 1875 N N . GLN A 1 239 ? 18.576 0.108 -7.268 1.00 89.62 239 GLN A N 1
ATOM 1876 C CA . GLN A 1 239 ? 18.482 1.325 -8.076 1.00 89.62 239 GLN A CA 1
ATOM 1877 C C . GLN A 1 239 ? 17.171 1.390 -8.858 1.00 89.62 239 GLN A C 1
ATOM 1879 O O . GLN A 1 239 ? 16.575 2.467 -8.975 1.00 89.62 239 GLN A O 1
ATOM 1884 N N . PHE A 1 240 ? 16.715 0.256 -9.392 1.00 90.38 240 PHE A N 1
ATOM 1885 C CA . PHE A 1 240 ? 15.420 0.161 -10.054 1.00 90.38 240 PHE A CA 1
ATOM 1886 C C . PHE A 1 240 ? 14.293 0.495 -9.072 1.00 90.38 240 PHE A C 1
ATOM 1888 O O . PHE A 1 240 ? 13.460 1.358 -9.358 1.00 90.38 240 PHE A O 1
ATOM 1895 N N . MET A 1 241 ? 14.313 -0.115 -7.886 1.00 90.94 241 MET A N 1
ATOM 1896 C CA . MET A 1 241 ? 13.295 0.090 -6.857 1.00 90.94 241 MET A CA 1
ATOM 1897 C C . MET A 1 241 ? 13.281 1.527 -6.326 1.00 90.94 241 MET A C 1
ATOM 1899 O O . MET A 1 241 ? 12.205 2.104 -6.183 1.00 90.94 241 MET A O 1
ATOM 1903 N N . GLU A 1 242 ? 14.437 2.164 -6.116 1.00 88.75 242 GLU A N 1
ATOM 1904 C CA . GLU A 1 242 ? 14.513 3.584 -5.724 1.00 88.75 242 GLU A CA 1
ATOM 1905 C C . GLU A 1 242 ? 13.967 4.511 -6.827 1.00 88.75 242 GLU A C 1
ATOM 1907 O O . GLU A 1 242 ? 13.312 5.522 -6.538 1.00 88.75 242 GLU A O 1
ATOM 1912 N N . THR A 1 243 ? 14.198 4.165 -8.098 1.00 88.31 243 THR A N 1
ATOM 1913 C CA . THR A 1 243 ? 13.675 4.913 -9.254 1.00 88.31 243 THR A CA 1
ATOM 1914 C C . THR A 1 243 ? 12.157 4.783 -9.338 1.00 88.31 243 THR A C 1
ATOM 1916 O O . THR A 1 243 ? 11.457 5.794 -9.4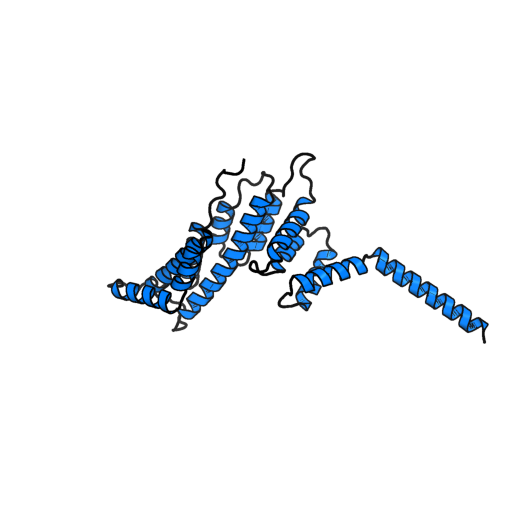48 1.00 88.31 243 THR A O 1
ATOM 1919 N N . ALA A 1 244 ? 11.632 3.563 -9.210 1.00 88.88 244 ALA A N 1
ATOM 1920 C CA . ALA A 1 244 ? 10.199 3.298 -9.189 1.00 88.88 244 ALA A CA 1
ATOM 1921 C C . ALA A 1 244 ? 9.523 4.010 -8.008 1.00 88.88 244 ALA A C 1
ATOM 1923 O O . ALA A 1 244 ? 8.524 4.708 -8.200 1.00 88.88 244 ALA A O 1
ATOM 1924 N N . ALA A 1 245 ? 10.104 3.912 -6.812 1.00 88.38 245 ALA A N 1
ATOM 1925 C CA . ALA A 1 245 ? 9.635 4.591 -5.609 1.00 88.38 245 ALA A CA 1
ATOM 1926 C C . ALA A 1 245 ? 9.552 6.112 -5.794 1.00 88.38 245 ALA A C 1
ATOM 1928 O O . ALA A 1 245 ? 8.536 6.745 -5.492 1.00 88.38 245 ALA A O 1
ATOM 1929 N N . SER A 1 246 ? 10.616 6.704 -6.341 1.00 87.31 246 SER A N 1
ATOM 1930 C CA . SER A 1 246 ? 10.678 8.139 -6.626 1.00 87.31 246 SER A CA 1
ATOM 1931 C C . SER A 1 246 ? 9.635 8.559 -7.664 1.00 87.31 246 SER A C 1
ATOM 1933 O O . SER A 1 246 ? 9.033 9.622 -7.519 1.00 87.31 246 SER A O 1
ATOM 1935 N N . ALA A 1 247 ? 9.367 7.723 -8.672 1.00 86.12 247 ALA A N 1
ATOM 1936 C CA . ALA A 1 247 ? 8.334 7.973 -9.672 1.00 86.12 247 ALA A CA 1
ATOM 1937 C C . ALA A 1 247 ? 6.929 8.018 -9.050 1.00 86.12 247 ALA A C 1
ATOM 1939 O O . ALA A 1 247 ? 6.195 8.975 -9.302 1.00 86.12 247 ALA A O 1
ATOM 1940 N N . PHE A 1 248 ? 6.573 7.065 -8.184 1.00 85.25 248 PHE A N 1
ATOM 1941 C CA . PHE A 1 248 ? 5.275 7.071 -7.496 1.00 85.25 248 PHE A CA 1
ATOM 1942 C C . PHE A 1 248 ? 5.100 8.306 -6.609 1.00 85.25 248 PHE A C 1
ATOM 1944 O O . PHE A 1 248 ? 4.062 8.968 -6.633 1.00 85.25 248 PHE A O 1
ATOM 1951 N N . LEU A 1 249 ? 6.151 8.680 -5.873 1.00 84.06 249 LEU A N 1
ATOM 1952 C CA . LEU A 1 249 ? 6.150 9.867 -5.022 1.00 84.06 249 LEU A CA 1
ATOM 1953 C C . LEU A 1 249 ? 5.839 11.155 -5.790 1.00 84.06 249 LEU A C 1
ATOM 1955 O O . LEU A 1 249 ? 5.358 12.101 -5.173 1.00 84.06 249 LEU A O 1
ATOM 1959 N N . THR A 1 250 ? 6.086 11.234 -7.102 1.00 83.06 250 THR A N 1
ATOM 1960 C CA . THR A 1 250 ? 5.691 12.413 -7.896 1.00 83.06 250 THR A CA 1
ATOM 1961 C C . THR A 1 250 ? 4.182 12.536 -8.085 1.00 83.06 250 THR A C 1
ATOM 1963 O O . THR A 1 250 ? 3.701 13.657 -8.212 1.00 83.06 250 THR A O 1
ATOM 1966 N N . ILE A 1 251 ? 3.452 11.419 -8.049 1.00 77.31 251 ILE A N 1
ATOM 1967 C CA . ILE A 1 251 ? 1.998 11.378 -8.242 1.00 77.31 251 ILE A CA 1
ATOM 1968 C C . ILE A 1 251 ? 1.257 11.661 -6.940 1.00 77.31 251 ILE A C 1
ATOM 1970 O O . ILE A 1 251 ? 0.199 12.277 -6.958 1.00 77.31 251 ILE A O 1
ATOM 1974 N N . VAL A 1 252 ? 1.819 11.232 -5.805 1.00 76.94 252 VAL A N 1
ATOM 1975 C CA . VAL A 1 252 ? 1.243 11.523 -4.489 1.00 76.94 252 VAL A CA 1
ATOM 1976 C C . VAL A 1 252 ? 1.205 13.034 -4.303 1.00 76.94 252 VAL A C 1
ATOM 1978 O O . VAL A 1 252 ? 2.253 13.680 -4.123 1.00 76.94 252 VAL A O 1
ATOM 1981 N N . GLU A 1 253 ? -0.003 13.590 -4.349 1.00 70.06 253 GLU A N 1
ATOM 1982 C CA . GLU A 1 253 ? -0.229 14.994 -4.065 1.00 70.06 253 GLU A CA 1
ATOM 1983 C C . GLU A 1 253 ? 0.320 15.279 -2.674 1.00 70.06 253 GLU A C 1
ATOM 1985 O O . GLU A 1 253 ? 0.122 14.517 -1.716 1.00 70.06 253 GLU A O 1
ATOM 1990 N N . LYS A 1 254 ? 1.069 16.378 -2.567 1.00 60.69 254 LYS A N 1
ATOM 1991 C CA . LYS A 1 254 ? 1.307 16.927 -1.242 1.00 60.69 254 LYS A CA 1
ATOM 1992 C C . LYS A 1 254 ? -0.070 17.263 -0.698 1.00 60.69 254 LYS A C 1
ATOM 1994 O O . LYS A 1 254 ? -0.856 17.888 -1.403 1.00 60.69 254 LYS A O 1
ATOM 1999 N N . LEU A 1 255 ? -0.351 16.859 0.537 1.00 55.03 255 LEU A N 1
ATOM 2000 C CA . LEU A 1 255 ? -1.461 17.440 1.277 1.00 55.03 255 LEU A CA 1
ATOM 2001 C C . LEU A 1 255 ? -1.161 18.944 1.355 1.00 55.03 255 LEU A C 1
ATOM 2003 O O . LEU A 1 255 ? -0.402 19.365 2.226 1.00 55.03 255 LEU A O 1
ATOM 2007 N N . ASP A 1 256 ? -1.677 19.728 0.406 1.00 43.84 256 ASP A N 1
ATOM 2008 C CA . ASP A 1 256 ? -1.628 21.188 0.312 1.00 43.84 256 ASP A CA 1
ATOM 2009 C C . ASP A 1 256 ? -3.027 21.751 0.631 1.00 43.84 256 ASP A C 1
ATOM 2011 O O . ASP A 1 256 ? -4.058 21.108 0.469 1.00 43.84 256 ASP A O 1
ATOM 2015 N N . SER A 1 257 ? -3.030 22.916 1.274 1.00 40.25 257 SER A N 1
ATOM 2016 C CA . SER A 1 257 ? -4.034 23.481 2.186 1.00 40.25 257 SER A CA 1
ATOM 2017 C C . SER A 1 257 ? -5.383 23.857 1.559 1.00 40.25 257 SER A C 1
ATOM 2019 O O . SER A 1 257 ? -5.751 25.029 1.554 1.00 40.25 257 SER A O 1
ATOM 2021 N N . THR A 1 258 ? -6.144 22.881 1.075 1.00 33.31 258 THR A N 1
ATOM 2022 C CA . THR A 1 258 ? -7.533 23.085 0.623 1.00 33.31 258 THR A CA 1
ATOM 2023 C C . THR A 1 258 ? -8.502 22.147 1.336 1.00 33.31 258 THR A C 1
ATOM 2025 O O . THR A 1 258 ? -9.271 21.415 0.735 1.00 33.31 258 THR A O 1
ATOM 2028 N N . ALA A 1 259 ? -8.468 22.189 2.663 1.00 31.28 259 ALA A N 1
ATOM 2029 C CA . ALA A 1 259 ? -9.586 21.764 3.492 1.00 31.28 259 ALA A CA 1
ATOM 2030 C C . ALA A 1 259 ? -9.634 22.716 4.691 1.00 31.28 259 ALA A C 1
ATOM 2032 O O . ALA A 1 259 ? -9.060 22.450 5.745 1.00 31.28 259 ALA A O 1
ATOM 2033 N N . THR A 1 260 ? -10.184 23.905 4.443 1.00 31.98 260 THR A N 1
ATOM 2034 C CA . THR A 1 260 ? -10.846 24.702 5.487 1.00 31.98 260 THR A CA 1
ATOM 2035 C C . THR A 1 260 ? -12.121 24.011 5.921 1.00 31.98 260 THR A C 1
ATOM 2037 O O . THR A 1 260 ? -12.799 23.473 5.017 1.00 31.98 260 THR A O 1
#

Foldseek 3Di:
DVVVVVVVVVVVVVVVVVVVCVCVVVVVVVLVVVLVVLCVQLVAPDSVVLVVLSVVQVVDPPPLLVVLLSLCVSHQCPGPCNLVSLVVSFVSQQPPPPDPPDGAHQLQSLLVSLCVLCVPPDPVLSVLLCVLLRDDRGHGHDSVSSVLSSSLSSVLVVLLVVLLVVVVVQPPVVPQKGFPLLLLQVLVLQLQLVLLVVVVDPVSPVVSCCCPDPVNSVVSVVVSVVVPPDDRDIDGPVRSSVSSSVSSSVSSDRPDPDDD

pLDDT: mean 79.66, std 12.22, range [31.28, 94.88]

InterPro domains:
  IPR039235 Tubulin polyglutamylase complex subunit 1 [PTHR31932] (13-253)
  IPR057632 Tubulin polyglutamylase complex subunit 1-like, C-terminal [PF24480] (60-252)

Organism: Bugula neritina (NCBI:txid10212)

Secondary structure (DSSP, 8-state):
-HHHHHHHHHHHHHHHHHHHHHHHHTTHHHHHHHHHHHHHHH--S-HHHHHHHHHHHHH-TT-HHHHHHHHHHTS-TTSTHHHHHHHHHHHHHHTS-SBTTB-SEEHHHHHHHHHHHTTTS-HHHHHHHHHHH---TTSEEPHHHHHHHHHHHHHHHHHHHHHHHHHHHH-TT-SS-EEHHHHHHHHHHHHHHHHHHTTT-HHHHHHHHHHHSHHHHHHHHHHHHHH--S---EE-HHHHHHHHHHHHHHHS----S---